Protein AF-A0A5C6U4T1-F1 (afdb_monomer_lite)

pLDDT: mean 92.24, std 7.28, range [54.66, 98.62]

Sequence (313 aa):
MSLTRELEDGEWLLARLHREAPEDGVFGYDASADTPDDPPALDADGQPVAAAVEVRIPSAGLQADDHTLEFSTRVRITMVSSARHALIAIADADEETLATAPLAPGLFEALPLTLSRPIATPGETLYVYLFEDVDENGVLDASIDTLQTDAGGAPLVLNFEVTHADPADPAPAVRFEMASLGTTAYLFESAEPAEFTDAISDVQAWNPTVTLKRGWRYEINNQGINAHPFDLLDLGDTRAGDVVLASQGRNIDPAPEADPQVAWVDEGPIMRFTVAGTLAGEAPGNPNTPTLSGYRCAVTGHAEMRGAFIIED

Foldseek 3Di:
DDDPDDDDAQDKDKDFAWDQPPVPPDDFADPPDPDGGGHADADPVRHTDIDIDTDHQDDFDFAAEADEDLAQFKDWTQKGAHQAWKKKFKAFPVRHTFWIWIDHHGMDGRDMTGGNDGDLDFFTKMKMFIWHPQVNPGDDDPVRIDFGAGPVRHGPMDIYTYGHPDNLQGNFNKEWEWDDDPLAFIAGQAMPVRVLRVQFVDNPDGQTEGEDEAQGKYKYQAPPCVPFKKFFWLDDPFPVGTDTQDTEPDPPCHPNCVDSSQSWDHDPRMIMGHQDDLQCVPDPPDPPRRHGFWMAGPPPVSRNHIHTYHYHD

Structure (mmCIF, N/CA/C/O backbone):
data_AF-A0A5C6U4T1-F1
#
_entry.id   AF-A0A5C6U4T1-F1
#
loop_
_atom_site.group_PDB
_atom_site.id
_atom_site.type_symbol
_atom_site.label_atom_id
_atom_site.label_alt_id
_atom_site.label_comp_id
_atom_site.label_asym_id
_atom_site.label_entity_id
_atom_site.label_seq_id
_atom_site.pdbx_PDB_ins_code
_atom_site.Cartn_x
_atom_site.Cartn_y
_atom_site.Cartn_z
_atom_site.occupancy
_atom_site.B_iso_or_equiv
_atom_site.auth_seq_id
_atom_site.auth_comp_id
_atom_site.auth_asym_id
_atom_site.auth_atom_id
_atom_site.pdbx_PDB_model_num
ATOM 1 N N . MET A 1 1 ? -17.009 24.664 22.282 1.00 54.66 1 MET A N 1
ATOM 2 C CA . MET A 1 1 ? -18.154 24.205 23.096 1.00 54.66 1 MET A CA 1
ATOM 3 C C . MET A 1 1 ? -17.739 22.910 23.761 1.00 54.66 1 MET A C 1
ATOM 5 O O . MET A 1 1 ? -17.166 22.073 23.079 1.00 54.66 1 MET A O 1
ATOM 9 N N . SER A 1 2 ? -17.971 22.772 25.059 1.00 66.56 2 SER A N 1
ATOM 10 C CA . SER A 1 2 ? -17.745 21.541 25.821 1.00 66.56 2 SER A CA 1
ATOM 11 C C . SER A 1 2 ? -19.055 21.159 26.498 1.00 66.56 2 SER A C 1
ATOM 13 O O . SER A 1 2 ? -19.838 22.039 26.858 1.00 66.56 2 SER A O 1
ATOM 15 N N . LEU A 1 3 ? -19.304 19.864 26.656 1.00 78.62 3 LEU A N 1
ATOM 16 C CA . LEU A 1 3 ? -20.461 19.386 27.405 1.00 78.62 3 LEU A CA 1
ATOM 17 C C . LEU A 1 3 ? -20.272 19.697 28.896 1.00 78.62 3 LEU A C 1
ATOM 19 O O . LEU A 1 3 ? -19.148 19.746 29.394 1.00 78.62 3 LEU A O 1
ATOM 23 N N . THR A 1 4 ? -21.370 19.936 29.610 1.00 83.12 4 THR A N 1
ATOM 24 C CA . THR A 1 4 ? -21.357 20.223 31.057 1.00 83.12 4 THR A CA 1
ATOM 25 C C . THR A 1 4 ? -21.307 18.962 31.917 1.00 83.12 4 THR A C 1
ATOM 27 O O . THR A 1 4 ? -21.169 19.057 33.135 1.00 83.12 4 THR A O 1
ATOM 30 N N . ARG A 1 5 ? -21.426 17.790 31.290 1.00 86.25 5 ARG A N 1
ATOM 31 C CA . ARG A 1 5 ? -21.341 16.474 31.918 1.00 86.25 5 ARG A CA 1
ATOM 32 C C . ARG A 1 5 ? -20.828 15.435 30.930 1.00 86.25 5 ARG A C 1
ATOM 34 O O . ARG A 1 5 ? -20.853 15.661 29.719 1.00 86.25 5 ARG A O 1
ATOM 41 N N . GLU A 1 6 ? -20.432 14.294 31.471 1.00 81.06 6 GLU A N 1
ATOM 42 C CA . GLU A 1 6 ? -20.168 13.086 30.696 1.00 81.06 6 GLU A CA 1
ATOM 43 C C . GLU A 1 6 ? -21.473 12.530 30.106 1.00 81.06 6 GLU A C 1
ATOM 45 O O . GLU A 1 6 ? -22.568 12.732 30.652 1.00 81.06 6 GLU A O 1
ATOM 50 N N . LEU A 1 7 ? -21.346 11.884 28.949 1.00 83.75 7 LEU A N 1
ATOM 51 C CA . LEU A 1 7 ? -22.443 11.203 28.272 1.00 83.75 7 LEU A CA 1
ATOM 52 C C . LEU A 1 7 ? -22.400 9.712 28.591 1.00 83.75 7 LEU A C 1
ATOM 54 O O . LEU A 1 7 ? -21.339 9.177 28.909 1.00 83.75 7 LEU A O 1
ATOM 58 N N . GLU A 1 8 ? -23.544 9.051 28.466 1.00 81.81 8 GLU A N 1
ATOM 59 C CA . GLU A 1 8 ? -23.643 7.593 28.556 1.00 81.81 8 GLU A CA 1
ATOM 60 C C . GLU A 1 8 ? -23.819 6.984 27.156 1.00 81.81 8 GLU A C 1
ATOM 62 O O . GLU A 1 8 ? -24.398 7.605 26.259 1.00 81.81 8 GLU A O 1
ATOM 67 N N . ASP A 1 9 ? -23.315 5.765 26.945 1.00 80.50 9 ASP A N 1
ATOM 68 C CA . ASP A 1 9 ? -23.586 5.033 25.703 1.00 80.50 9 ASP A CA 1
ATOM 69 C C . ASP A 1 9 ? -25.089 4.742 25.564 1.00 80.50 9 ASP A C 1
ATOM 71 O O . ASP A 1 9 ? -25.756 4.358 26.527 1.00 80.50 9 ASP A O 1
ATOM 75 N N . GLY A 1 10 ? -25.632 4.940 24.363 1.00 81.88 10 GLY A N 1
ATOM 76 C CA . GLY A 1 10 ? -27.060 4.805 24.072 1.00 81.88 10 GLY A CA 1
ATOM 77 C C . GLY A 1 10 ? -27.924 5.962 24.586 1.00 81.88 10 GLY A C 1
ATOM 78 O O . GLY A 1 10 ? -29.150 5.927 24.442 1.00 81.88 10 GLY A O 1
ATOM 79 N N . GLU A 1 11 ? -27.325 6.997 25.180 1.00 90.44 11 GLU A N 1
ATOM 80 C CA . GLU A 1 11 ? -28.052 8.187 25.606 1.00 90.44 11 GLU A CA 1
ATOM 81 C C . GLU A 1 11 ? -28.597 8.960 24.396 1.00 90.44 11 GLU A C 1
ATOM 83 O O . GLU A 1 11 ? -27.891 9.186 23.419 1.00 90.44 11 GLU A O 1
ATOM 88 N N . TRP A 1 12 ? -29.843 9.430 24.461 1.00 90.88 12 TRP A N 1
ATOM 89 C CA . TRP A 1 12 ? -30.410 10.296 23.426 1.00 90.88 12 TRP A CA 1
ATOM 90 C C . TRP A 1 12 ? -30.292 11.769 23.814 1.00 90.88 12 TRP A C 1
ATOM 92 O O . TRP A 1 12 ? -30.937 12.239 24.753 1.00 90.88 12 TRP A O 1
ATOM 102 N N . LEU A 1 13 ? -29.513 12.514 23.038 1.00 90.25 13 LEU A N 1
ATOM 103 C CA . LEU A 1 13 ? -29.438 13.966 23.089 1.00 90.25 13 LEU A CA 1
ATOM 104 C C . LEU A 1 13 ? -30.427 14.589 22.111 1.00 90.25 13 LEU A C 1
ATOM 106 O O . LEU A 1 13 ? -30.789 14.009 21.088 1.00 90.25 13 LEU A O 1
ATOM 110 N N . LEU A 1 14 ? -30.852 15.811 22.415 1.00 90.38 14 LEU A N 1
ATOM 111 C CA . LEU A 1 14 ? -31.755 16.568 21.564 1.00 90.38 14 LEU A CA 1
ATOM 112 C C . LEU A 1 14 ? -31.111 17.903 21.199 1.00 90.38 14 LEU A C 1
ATOM 114 O O . LEU A 1 14 ? -30.970 18.784 22.046 1.00 90.38 14 LEU A O 1
ATOM 118 N N . ALA A 1 15 ? -30.745 18.060 19.931 1.00 89.88 15 ALA A N 1
ATOM 119 C CA . ALA A 1 15 ? -30.323 19.338 19.380 1.00 89.88 15 ALA A CA 1
ATOM 120 C C . ALA A 1 15 ? -31.573 20.121 18.965 1.00 89.88 15 ALA A C 1
ATOM 122 O O . ALA A 1 15 ? -32.287 19.709 18.051 1.00 89.88 15 ALA A O 1
ATOM 123 N N . ARG A 1 16 ? -31.864 21.230 19.650 1.00 91.88 16 ARG A N 1
ATOM 124 C CA . ARG A 1 16 ? -33.004 22.107 19.346 1.00 91.88 16 ARG A CA 1
ATOM 125 C C . ARG A 1 16 ? -32.533 23.402 18.713 1.00 91.88 16 ARG A C 1
ATOM 127 O O . ARG A 1 16 ? -31.554 23.991 19.163 1.00 91.88 16 ARG A O 1
ATOM 134 N N . LEU A 1 17 ? -33.268 23.867 17.708 1.00 93.81 17 LEU A N 1
ATOM 135 C CA . LEU A 1 17 ? -33.097 25.216 17.184 1.00 93.81 17 LEU A CA 1
ATOM 136 C C . LEU A 1 17 ? -33.895 26.194 18.050 1.00 93.81 17 LEU A C 1
ATOM 138 O O . LEU A 1 17 ? -35.078 25.974 18.308 1.00 93.81 17 LEU A O 1
ATOM 142 N N . HIS A 1 18 ? -33.259 27.283 18.464 1.00 94.31 18 HIS A N 1
ATOM 143 C CA . HIS A 1 18 ? -33.885 28.374 19.205 1.00 94.31 18 HIS A CA 1
ATOM 144 C C . HIS A 1 18 ? -33.893 29.645 18.356 1.00 94.31 18 HIS A C 1
ATOM 146 O O . HIS A 1 18 ? -33.015 29.840 17.513 1.00 94.31 18 HIS A O 1
ATOM 152 N N . ARG A 1 19 ? -34.921 30.478 18.534 1.00 93.75 19 ARG A N 1
ATOM 153 C CA . ARG A 1 19 ? -34.970 31.821 17.942 1.00 93.75 19 ARG A CA 1
ATOM 154 C C . ARG A 1 19 ? -34.349 32.789 18.926 1.00 93.75 19 ARG A C 1
ATOM 156 O O . ARG A 1 19 ? -34.656 32.673 20.098 1.00 93.75 19 ARG A O 1
ATOM 163 N N . GLU A 1 20 ? -33.570 33.740 18.439 1.00 92.88 20 GLU A N 1
AT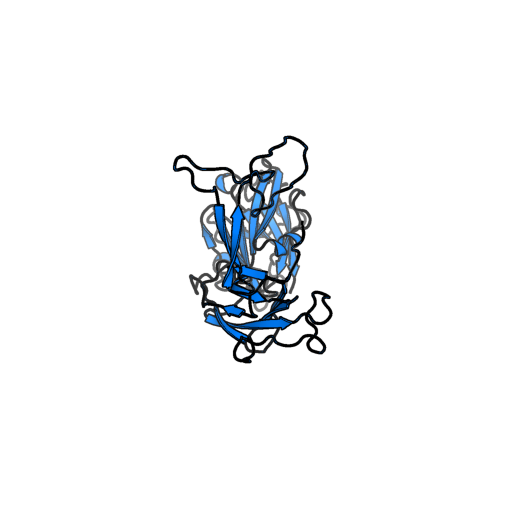OM 164 C CA . GLU A 1 20 ? -33.027 34.808 19.274 1.00 92.88 20 GLU A CA 1
ATOM 165 C C . GLU A 1 20 ? -34.155 35.779 19.662 1.00 92.88 20 GLU A C 1
ATOM 167 O O . GLU A 1 20 ? -34.747 36.427 18.793 1.00 92.88 20 GLU A O 1
ATOM 172 N N . ALA A 1 21 ? -34.543 35.804 20.936 1.00 91.81 21 ALA A N 1
ATOM 173 C CA . ALA A 1 21 ? -35.588 36.689 21.440 1.00 91.81 21 ALA A CA 1
ATOM 174 C C . ALA A 1 21 ? -35.450 36.884 22.961 1.00 91.81 21 ALA A C 1
ATOM 176 O O . ALA A 1 21 ? -35.800 35.967 23.699 1.00 91.81 21 ALA A O 1
ATOM 177 N N . PRO A 1 22 ? -35.063 38.078 23.443 1.00 88.75 22 PRO A N 1
ATOM 178 C CA . PRO A 1 22 ? -34.740 39.278 22.665 1.00 88.75 22 PRO A CA 1
ATOM 179 C C . PRO A 1 22 ? -33.472 39.117 21.806 1.00 88.75 22 PRO A C 1
ATOM 181 O O . PRO A 1 22 ? -32.631 38.278 22.079 1.00 88.75 22 PRO A O 1
ATOM 184 N N . GLU A 1 23 ? -33.336 39.932 20.756 1.00 91.12 23 GLU A N 1
ATOM 185 C CA . GLU A 1 23 ? -32.137 39.975 19.897 1.00 91.12 23 GLU A CA 1
ATOM 186 C C . GLU A 1 23 ? -30.966 40.663 20.625 1.00 91.12 23 GLU A C 1
ATOM 188 O O . GLU A 1 23 ? -30.637 41.821 20.349 1.00 91.12 23 GLU A O 1
ATOM 193 N N . ASP A 1 24 ? -30.387 39.992 21.619 1.00 92.81 24 ASP A N 1
ATOM 194 C CA . ASP A 1 24 ? -29.344 40.544 22.489 1.00 92.81 24 ASP A CA 1
ATOM 195 C C . ASP A 1 24 ? -27.987 39.817 22.404 1.00 92.81 24 ASP A C 1
ATOM 197 O O . ASP A 1 24 ? -27.012 40.254 23.026 1.00 92.81 24 ASP A O 1
ATOM 201 N N . GLY A 1 25 ? -27.888 38.761 21.593 1.00 90.69 25 GLY A N 1
ATOM 202 C CA . GLY A 1 25 ? -26.690 37.950 21.407 1.00 90.69 25 GLY A CA 1
ATOM 203 C C . GLY A 1 25 ? -26.377 36.984 22.553 1.00 90.69 25 GLY A C 1
ATOM 204 O O . GLY A 1 25 ? -25.275 36.424 22.568 1.00 90.69 25 GLY A O 1
ATOM 205 N N . VAL A 1 26 ? -27.283 36.787 23.518 1.00 89.69 26 VAL A N 1
ATOM 206 C CA . VAL A 1 26 ? -27.070 35.949 24.706 1.00 89.69 26 VAL A CA 1
ATOM 207 C C . VAL A 1 26 ? -28.091 34.819 24.753 1.00 89.69 26 VAL A C 1
ATOM 209 O O . VAL A 1 26 ? -29.277 35.058 24.902 1.00 89.69 26 VAL A O 1
ATOM 212 N N . PHE A 1 27 ? -27.615 33.569 24.728 1.00 89.06 27 PHE A N 1
ATOM 213 C CA . PHE A 1 27 ? -28.510 32.420 24.867 1.00 89.06 27 PHE A CA 1
ATOM 214 C C . PHE A 1 27 ? -29.090 32.321 26.291 1.00 89.06 27 PHE A C 1
ATOM 216 O O . PHE A 1 27 ? -28.347 32.036 27.236 1.00 89.06 27 PHE A O 1
ATOM 223 N N . GLY A 1 28 ? -30.402 32.530 26.431 1.00 89.19 28 GLY A N 1
ATOM 224 C CA . GLY A 1 28 ? -31.112 32.695 27.707 1.00 89.19 28 GLY A CA 1
ATOM 225 C C . GLY A 1 28 ? -32.240 31.698 27.995 1.00 89.19 28 GLY A C 1
ATOM 226 O O . GLY A 1 28 ? -33.004 31.911 28.935 1.00 89.19 28 GLY A O 1
ATOM 227 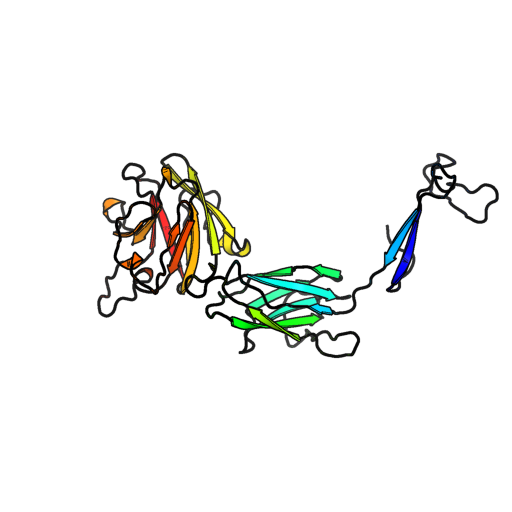N N . TYR A 1 29 ? -32.369 30.613 27.223 1.00 91.25 29 TYR A N 1
ATOM 228 C CA . TYR A 1 29 ? -33.527 29.716 27.324 1.00 91.25 29 TYR A CA 1
ATOM 229 C C . TYR A 1 29 ? -33.752 29.094 28.712 1.00 91.25 29 TYR A C 1
ATOM 231 O O . TYR A 1 29 ? -32.971 28.263 29.180 1.00 91.25 29 TYR A O 1
ATOM 239 N N . ASP A 1 30 ? -34.904 29.415 29.310 1.00 89.38 30 ASP A N 1
ATOM 240 C CA . ASP A 1 30 ? -35.438 28.800 30.528 1.00 89.38 30 ASP A CA 1
ATOM 241 C C . ASP A 1 30 ? -36.825 28.206 30.257 1.00 89.38 30 ASP A C 1
ATOM 243 O O . ASP A 1 30 ? -37.829 28.910 30.183 1.00 89.38 30 ASP A O 1
ATOM 247 N N . ALA A 1 31 ? -36.902 26.878 30.160 1.00 85.94 31 ALA A N 1
ATOM 248 C CA . ALA A 1 31 ? -38.151 26.164 29.895 1.00 85.94 31 ALA A CA 1
ATOM 249 C C . ALA A 1 31 ? -39.248 26.374 30.961 1.00 85.94 31 ALA A C 1
ATOM 251 O O . ALA A 1 31 ? -40.398 26.009 30.715 1.00 85.94 31 ALA A O 1
ATOM 252 N N . SER A 1 32 ? -38.902 26.902 32.139 1.00 89.56 32 SER A N 1
ATOM 253 C CA . SER A 1 32 ? -39.837 27.156 33.238 1.00 89.56 32 SER A CA 1
ATOM 254 C C . SER A 1 32 ? -40.421 28.572 33.250 1.00 89.56 32 SER A C 1
ATOM 256 O O . SER A 1 32 ? -41.362 28.829 34.002 1.00 89.56 32 SER A O 1
ATOM 258 N N . ALA A 1 33 ? -39.902 29.477 32.418 1.00 88.94 33 ALA A N 1
ATOM 259 C CA . ALA A 1 33 ? -40.400 30.840 32.313 1.00 88.94 33 ALA A CA 1
ATOM 260 C C . ALA A 1 33 ? -41.720 30.904 31.521 1.00 88.94 33 ALA A C 1
ATOM 262 O O . ALA A 1 33 ? -41.886 30.233 30.504 1.00 88.94 33 ALA A O 1
ATOM 263 N N . ASP A 1 34 ? -42.646 31.770 31.951 1.00 85.81 34 ASP A N 1
ATOM 264 C CA . ASP A 1 34 ? -43.919 32.010 31.245 1.00 85.81 34 ASP A CA 1
ATOM 265 C C . ASP A 1 34 ? -43.705 32.617 29.845 1.00 85.81 34 ASP A C 1
ATOM 267 O O . ASP A 1 34 ? -44.469 32.370 28.910 1.00 85.81 34 ASP A O 1
ATOM 271 N N . THR A 1 35 ? -42.646 33.414 29.700 1.00 86.19 35 THR A N 1
ATOM 272 C CA . THR A 1 35 ? -42.160 33.973 28.436 1.00 86.19 35 THR A CA 1
ATOM 273 C C . THR A 1 35 ? -40.655 33.733 28.377 1.00 86.19 35 THR A C 1
ATOM 275 O O . THR A 1 35 ? -39.901 34.594 28.831 1.00 86.19 35 THR A O 1
ATOM 278 N N . PRO A 1 36 ? -40.215 32.548 27.927 1.00 87.25 36 PRO A N 1
ATOM 279 C CA . PRO A 1 36 ? -38.801 32.219 27.907 1.00 87.25 36 PRO A CA 1
ATOM 280 C C . PRO A 1 36 ? -38.074 33.111 26.911 1.00 87.25 36 PRO A C 1
ATOM 282 O O . PRO A 1 36 ? -38.542 33.273 25.778 1.00 87.25 36 PRO A O 1
ATOM 285 N N . ASP A 1 37 ? -36.928 33.637 27.334 1.00 93.06 37 ASP A N 1
ATOM 286 C CA . ASP A 1 37 ? -35.948 34.167 26.397 1.00 93.06 37 ASP A CA 1
ATOM 287 C C . ASP A 1 37 ? -35.476 33.013 25.498 1.00 93.06 37 ASP A C 1
ATOM 289 O O . ASP A 1 37 ? -35.483 31.844 25.887 1.00 93.06 37 ASP A O 1
ATOM 293 N N . ASP A 1 38 ? -35.174 33.324 24.249 1.00 94.25 38 ASP A N 1
ATOM 294 C CA . ASP A 1 38 ? -34.843 32.394 23.178 1.00 94.25 38 ASP A CA 1
ATOM 295 C C . ASP A 1 38 ? -35.742 31.150 23.090 1.00 94.25 38 ASP A C 1
ATOM 297 O O . ASP A 1 38 ? -35.279 30.015 23.255 1.00 94.25 38 ASP A O 1
ATOM 301 N N . PRO A 1 39 ? -37.053 31.291 22.828 1.00 93.62 39 PRO A N 1
ATOM 302 C CA . PRO A 1 39 ? -37.936 30.143 22.705 1.00 93.62 39 PRO A CA 1
ATOM 303 C C . PRO A 1 39 ? -37.530 29.263 21.506 1.00 93.62 39 PRO A C 1
ATOM 305 O O . PRO A 1 39 ? -37.003 29.772 20.507 1.00 93.62 39 PRO A O 1
ATOM 308 N N . PRO A 1 40 ? -37.845 27.953 21.531 1.00 94.69 40 PRO A N 1
ATOM 309 C CA . PRO A 1 40 ? -37.594 27.072 20.399 1.00 94.69 40 PRO A CA 1
ATOM 310 C C . PRO A 1 40 ? -38.182 27.624 19.095 1.00 94.69 40 PRO A C 1
ATOM 312 O O . PRO A 1 40 ? -39.285 28.185 19.067 1.00 94.69 40 PRO A O 1
ATOM 315 N N . ALA A 1 41 ? -37.451 27.448 17.999 1.00 95.06 41 ALA A N 1
ATOM 316 C CA . ALA A 1 41 ? -37.996 27.634 16.667 1.00 95.06 41 ALA A CA 1
ATOM 317 C C . ALA A 1 41 ? -39.047 26.554 16.409 1.00 95.06 41 ALA A C 1
ATOM 319 O O . ALA A 1 41 ? -38.835 25.388 16.743 1.00 95.06 41 ALA A O 1
ATOM 320 N N . LEU A 1 42 ? -40.178 26.951 15.830 1.00 95.19 42 LEU A N 1
ATOM 321 C CA . LEU A 1 42 ? -41.278 26.046 15.522 1.00 95.19 42 LEU A CA 1
ATOM 322 C C . LEU A 1 42 ? -41.322 25.760 14.019 1.00 95.19 42 LEU A C 1
ATOM 324 O O . LEU A 1 42 ? -41.031 26.646 13.212 1.00 95.19 42 LEU A O 1
ATOM 328 N N . ASP A 1 43 ? -41.685 24.535 13.656 1.00 94.44 43 ASP A N 1
ATOM 329 C CA . ASP A 1 43 ? -41.981 24.144 12.282 1.00 94.44 43 ASP A CA 1
ATOM 330 C C . ASP A 1 43 ? -43.383 24.614 11.838 1.00 94.44 43 ASP A C 1
ATOM 332 O O . ASP A 1 43 ? -44.083 25.346 12.546 1.00 94.44 43 ASP A O 1
ATOM 336 N N . ALA A 1 44 ? -43.797 24.212 10.631 1.00 95.38 44 ALA A N 1
ATOM 337 C CA . ALA A 1 44 ? -45.092 24.586 10.061 1.00 95.38 44 ALA A CA 1
ATOM 338 C C . ALA A 1 44 ? -46.298 24.038 10.851 1.00 95.38 44 ALA A C 1
ATOM 340 O O . ALA A 1 44 ? -47.382 24.617 10.771 1.00 95.38 44 ALA A O 1
ATOM 341 N N . ASP A 1 45 ? -46.100 22.970 11.626 1.00 95.69 45 ASP A N 1
ATOM 342 C CA . ASP A 1 45 ? -47.118 22.326 12.459 1.00 95.69 45 ASP A CA 1
ATOM 343 C C . ASP A 1 45 ? -47.074 22.827 13.917 1.00 95.69 45 ASP A C 1
ATOM 345 O O . ASP A 1 45 ? -47.833 22.368 14.777 1.00 95.69 45 ASP A O 1
ATOM 349 N N . GLY A 1 46 ? -46.204 23.801 14.207 1.00 93.69 46 GLY A N 1
ATOM 350 C CA . GLY A 1 46 ? -46.045 24.401 15.526 1.00 93.69 46 GLY A CA 1
ATOM 351 C C . GLY A 1 46 ? -45.239 23.549 16.508 1.00 93.69 46 GLY A C 1
ATOM 352 O O . GLY A 1 46 ? -45.307 23.808 17.710 1.00 93.69 46 GLY A O 1
ATOM 353 N N . GLN A 1 47 ? -44.495 22.543 16.039 1.00 94.06 47 GLN A N 1
ATOM 354 C CA . GLN A 1 47 ? -43.620 21.722 16.878 1.00 94.06 47 GLN A CA 1
ATOM 355 C C . GLN A 1 47 ? -42.199 22.294 16.928 1.00 94.06 47 GLN A C 1
ATOM 357 O O . GLN A 1 47 ? -41.738 22.870 15.943 1.00 94.06 47 GLN A O 1
ATOM 362 N N . PRO A 1 48 ? -41.467 22.143 18.048 1.00 93.25 48 PRO A N 1
ATOM 363 C CA . PRO A 1 48 ? -40.067 22.541 18.116 1.00 93.25 48 PRO A CA 1
ATOM 364 C C . PRO A 1 48 ? -39.220 21.831 17.059 1.00 93.25 48 PRO A C 1
ATOM 366 O O . PRO A 1 48 ? -39.199 20.602 16.993 1.00 93.25 48 PRO A O 1
ATOM 369 N N . VAL A 1 49 ? -38.460 22.607 16.290 1.00 94.75 49 VAL A N 1
ATOM 370 C CA . VAL A 1 49 ? -37.469 22.080 15.353 1.00 94.75 49 VAL A CA 1
ATOM 371 C C . VAL A 1 49 ? -36.336 21.456 16.162 1.00 94.75 49 VAL A C 1
ATOM 373 O O . VAL A 1 49 ? -35.550 22.154 16.811 1.00 94.75 49 VAL A O 1
ATOM 376 N N . ALA A 1 50 ? -36.270 20.128 16.143 1.00 93.31 50 ALA A N 1
ATOM 377 C CA . ALA A 1 50 ? -35.307 19.363 16.914 1.00 93.31 50 ALA A CA 1
ATOM 378 C C . ALA A 1 50 ? -34.800 18.144 16.139 1.00 93.31 50 ALA A C 1
ATOM 380 O O . ALA A 1 50 ? -35.546 17.519 15.387 1.00 93.31 50 ALA A O 1
ATOM 381 N N . ALA A 1 51 ? -33.544 17.780 16.378 1.00 93.44 51 ALA A N 1
ATOM 382 C CA . ALA A 1 51 ? -32.952 16.526 15.939 1.00 93.44 51 ALA A CA 1
ATOM 383 C C . ALA A 1 51 ? -32.552 15.701 17.165 1.00 93.44 51 ALA A C 1
ATOM 385 O O . ALA A 1 51 ? -31.934 16.219 18.097 1.00 93.44 51 ALA A O 1
ATOM 386 N N . ALA A 1 52 ? -32.919 14.422 17.162 1.00 92.25 52 ALA A N 1
ATOM 387 C CA . ALA A 1 52 ? -32.478 13.470 18.169 1.00 92.25 52 ALA A CA 1
ATOM 388 C C . ALA A 1 52 ? -31.147 12.850 17.724 1.00 92.25 52 ALA A C 1
ATOM 390 O O . ALA A 1 52 ? -31.007 12.448 16.569 1.00 92.25 52 ALA A O 1
ATOM 391 N N . VAL A 1 53 ? -30.183 12.791 18.635 1.00 89.69 53 VAL A N 1
ATOM 392 C CA . VAL A 1 53 ? -28.850 12.229 18.415 1.00 89.69 53 VAL A CA 1
ATOM 393 C C . VAL A 1 53 ? -28.641 11.139 19.450 1.00 89.69 53 VAL A C 1
ATOM 395 O O . VAL A 1 53 ? -28.659 11.420 20.643 1.00 89.69 53 VAL A O 1
ATOM 398 N N . GLU A 1 54 ? -28.453 9.903 19.005 1.00 88.81 54 GLU A N 1
ATOM 399 C CA . GLU A 1 54 ? -28.018 8.829 19.892 1.00 88.81 54 GLU A CA 1
ATOM 400 C C . GLU A 1 54 ? -26.506 8.936 20.100 1.00 88.81 54 GLU A C 1
ATOM 402 O O . GLU A 1 54 ? -25.733 9.002 19.142 1.00 88.81 54 GLU A O 1
ATOM 407 N N . VAL A 1 55 ? -26.086 8.973 21.356 1.00 85.50 55 VAL A N 1
ATOM 408 C CA . VAL A 1 55 ? -24.685 8.936 21.748 1.00 85.50 55 VAL A CA 1
ATOM 409 C C . VAL A 1 55 ? -24.215 7.497 21.662 1.00 85.50 55 VAL A C 1
ATOM 411 O O . VAL A 1 55 ? -24.817 6.600 22.249 1.00 85.50 55 VAL A O 1
ATOM 414 N N . ARG A 1 56 ? -23.109 7.286 20.952 1.00 78.00 56 ARG A N 1
ATOM 415 C CA . ARG A 1 56 ? -22.388 6.018 20.948 1.00 78.00 56 ARG A CA 1
ATOM 416 C C . ARG A 1 56 ? -20.999 6.242 21.514 1.00 78.00 56 ARG A C 1
ATOM 418 O O . ARG A 1 56 ? -20.218 6.989 20.929 1.00 78.00 56 ARG A O 1
ATOM 425 N N . ILE A 1 57 ? -20.713 5.628 22.657 1.00 74.94 57 ILE A N 1
ATOM 426 C CA . ILE A 1 57 ? -19.371 5.606 23.238 1.00 74.94 57 ILE A CA 1
ATOM 427 C C . ILE A 1 57 ? -18.774 4.254 22.867 1.00 74.94 57 ILE A C 1
ATOM 429 O O . ILE A 1 57 ? -19.198 3.237 23.417 1.00 74.94 57 ILE A O 1
ATOM 433 N N . PRO A 1 58 ? -17.833 4.211 21.913 1.00 71.62 58 PRO A N 1
ATOM 434 C CA . PRO A 1 58 ? -17.291 2.946 21.462 1.00 71.62 58 PRO A CA 1
ATOM 435 C C . PRO A 1 58 ? -16.585 2.234 22.615 1.00 71.62 58 PRO A C 1
ATOM 437 O O . PRO A 1 58 ? -15.595 2.731 23.152 1.00 71.62 58 PRO A O 1
ATOM 440 N N . SER A 1 59 ? -17.065 1.044 22.977 1.00 83.31 59 SER A N 1
ATOM 441 C CA . SER A 1 59 ? -16.217 0.082 23.672 1.00 83.31 59 SER A CA 1
ATOM 442 C C . SER A 1 59 ? -15.081 -0.345 22.744 1.00 83.31 59 SER A C 1
ATOM 444 O O . SER A 1 59 ? -15.174 -0.204 21.519 1.00 83.31 59 SER A O 1
ATOM 446 N N . ALA A 1 60 ? -14.020 -0.900 23.322 1.00 91.56 60 ALA A N 1
ATOM 447 C CA . ALA A 1 60 ? -12.993 -1.561 22.538 1.00 91.56 60 ALA A CA 1
ATOM 448 C C . ALA A 1 60 ? -13.641 -2.643 21.657 1.00 91.56 60 ALA A C 1
ATOM 450 O O . ALA A 1 60 ? -14.418 -3.472 22.143 1.00 91.56 60 ALA A O 1
ATOM 451 N N . GLY A 1 61 ? -13.377 -2.586 20.359 1.00 93.94 61 GLY A N 1
ATOM 452 C CA . GLY A 1 61 ? -14.006 -3.444 19.370 1.00 93.94 61 GLY A CA 1
ATOM 453 C C . GLY A 1 61 ? -13.126 -3.578 18.141 1.00 93.94 61 GLY A C 1
ATOM 454 O O . GLY A 1 61 ? -12.436 -2.641 17.743 1.00 93.94 61 GLY A O 1
ATOM 455 N N . LEU A 1 62 ? -13.142 -4.766 17.552 1.00 96.25 62 LEU A N 1
ATOM 456 C CA . LEU A 1 62 ? -12.344 -5.098 16.384 1.00 96.25 62 LEU A CA 1
ATOM 457 C C . LEU A 1 62 ? -13.166 -6.016 15.486 1.00 96.25 62 LEU A C 1
ATOM 459 O O . LEU A 1 62 ? -13.774 -6.971 15.965 1.00 96.25 62 LEU A O 1
ATOM 463 N N . GLN A 1 63 ? -13.193 -5.713 14.195 1.00 96.75 63 GLN A N 1
ATOM 464 C CA . GLN A 1 63 ? -13.771 -6.555 13.161 1.00 96.75 63 GLN A CA 1
ATOM 465 C C . GLN A 1 63 ? -12.840 -6.545 11.955 1.00 96.75 63 GLN A C 1
ATOM 467 O O . GLN A 1 63 ? -12.496 -5.486 11.423 1.00 96.75 63 GLN A O 1
ATOM 472 N N . ALA A 1 64 ? -12.472 -7.738 11.512 1.00 97.25 64 ALA A N 1
ATOM 473 C CA . ALA A 1 64 ? -11.757 -7.971 10.273 1.00 97.25 64 ALA A CA 1
ATOM 474 C C . ALA A 1 64 ? -12.474 -9.089 9.524 1.00 97.25 64 ALA A C 1
ATOM 476 O O . ALA A 1 64 ? -12.887 -10.074 10.134 1.00 97.25 64 ALA A O 1
ATOM 477 N N . ASP A 1 65 ? -12.633 -8.900 8.222 1.00 97.25 65 ASP A N 1
ATOM 478 C CA . ASP A 1 65 ? -13.210 -9.888 7.325 1.00 97.25 65 ASP A CA 1
ATOM 479 C C . ASP A 1 65 ? -12.153 -10.285 6.294 1.00 97.25 65 ASP A C 1
ATOM 481 O O . ASP A 1 65 ? -11.316 -9.463 5.893 1.00 97.25 65 ASP A O 1
ATOM 485 N N . ASP A 1 66 ? -12.229 -11.534 5.842 1.00 96.75 66 ASP A N 1
ATOM 486 C CA . ASP A 1 66 ? -11.428 -12.012 4.721 1.00 96.75 66 ASP A CA 1
ATOM 487 C C . ASP A 1 66 ? -11.662 -11.113 3.504 1.00 96.75 66 ASP A C 1
ATOM 489 O O . ASP A 1 66 ? -12.801 -10.735 3.196 1.00 96.75 66 ASP A O 1
ATOM 493 N N . HIS A 1 67 ? -10.596 -10.772 2.784 1.00 93.62 67 HIS A N 1
ATOM 494 C CA . HIS A 1 67 ? -10.742 -9.943 1.595 1.00 93.62 67 HIS A CA 1
ATOM 495 C C . HIS A 1 67 ? -9.731 -10.236 0.499 1.00 93.62 67 HIS A C 1
ATOM 497 O O . HIS A 1 67 ? -8.629 -10.748 0.698 1.00 93.62 67 HIS A O 1
ATOM 503 N N . THR A 1 68 ? -10.147 -9.868 -0.706 1.00 94.94 68 THR A N 1
ATOM 504 C CA . THR A 1 68 ? -9.304 -9.898 -1.889 1.00 94.94 68 THR A CA 1
ATOM 505 C C . THR A 1 68 ? -8.512 -8.598 -1.991 1.00 94.94 68 THR A C 1
ATOM 507 O O . THR A 1 68 ? -9.073 -7.507 -1.893 1.00 94.94 68 THR A O 1
ATOM 510 N N . LEU A 1 69 ? -7.204 -8.729 -2.178 1.00 95.31 69 LEU A N 1
ATOM 511 C CA . LEU A 1 69 ? -6.238 -7.642 -2.229 1.00 95.31 69 LEU A CA 1
ATOM 512 C C . LEU A 1 69 ? -6.316 -6.900 -3.567 1.00 95.31 69 LEU A C 1
ATOM 514 O O . LEU A 1 69 ? -6.256 -7.515 -4.632 1.00 95.31 69 LEU A O 1
ATOM 518 N N . GLU A 1 70 ? -6.377 -5.572 -3.492 1.00 94.50 70 GLU A N 1
ATOM 519 C CA . GLU A 1 70 ? -6.079 -4.681 -4.623 1.00 94.50 70 GLU A CA 1
ATOM 520 C C . GLU A 1 70 ? -4.571 -4.424 -4.726 1.00 94.50 70 GLU A C 1
ATOM 522 O O . GLU A 1 70 ? -4.016 -4.425 -5.822 1.00 94.50 70 GLU A O 1
ATOM 527 N N . PHE A 1 71 ? -3.908 -4.285 -3.573 1.00 97.12 71 PHE A N 1
ATOM 528 C CA . PHE A 1 71 ? -2.458 -4.189 -3.451 1.00 97.12 71 PHE A CA 1
ATOM 529 C C . PHE A 1 71 ? -1.948 -5.240 -2.476 1.00 97.12 71 PHE A C 1
ATOM 531 O O . PHE A 1 71 ? -2.519 -5.412 -1.400 1.00 97.12 71 PHE A O 1
ATOM 538 N N . SER A 1 72 ? -0.851 -5.919 -2.806 1.00 97.12 72 SER A N 1
ATOM 539 C CA . SER A 1 72 ? -0.291 -6.949 -1.925 1.00 97.12 72 SER A CA 1
ATOM 540 C C . SER A 1 72 ? 0.340 -6.385 -0.650 1.00 97.12 72 SER A C 1
ATOM 542 O O . SER A 1 72 ? 0.632 -7.136 0.267 1.00 97.12 72 SER A O 1
ATOM 544 N N . THR A 1 73 ? 0.513 -5.070 -0.556 1.00 97.62 73 THR A N 1
ATOM 545 C CA . THR A 1 73 ? 1.037 -4.354 0.616 1.00 97.62 73 THR A CA 1
ATOM 546 C C . THR A 1 73 ? -0.048 -3.597 1.375 1.00 97.62 73 THR A C 1
ATOM 548 O O . THR A 1 73 ? 0.280 -2.812 2.255 1.00 97.62 73 THR A O 1
ATOM 551 N N . ARG A 1 74 ? -1.338 -3.768 1.057 1.00 97.25 74 ARG A N 1
ATOM 552 C CA . ARG A 1 74 ? -2.410 -3.011 1.715 1.00 97.25 74 ARG A CA 1
ATOM 553 C C . ARG A 1 74 ? -3.557 -3.912 2.119 1.00 97.25 74 ARG A C 1
ATOM 555 O O . ARG A 1 74 ? -4.167 -4.568 1.282 1.00 97.25 74 ARG A O 1
ATOM 562 N N . VAL A 1 75 ? -3.896 -3.859 3.399 1.00 97.00 75 VAL A N 1
ATOM 563 C CA . VAL A 1 75 ? -5.064 -4.538 3.963 1.00 97.00 75 VAL A CA 1
ATOM 564 C C . VAL A 1 75 ? -6.054 -3.520 4.497 1.00 97.00 75 VAL A C 1
ATOM 566 O O . VAL A 1 75 ? -5.729 -2.346 4.702 1.00 97.00 75 VAL A O 1
ATOM 569 N N . ARG A 1 76 ? -7.287 -3.966 4.719 1.00 96.69 76 ARG A N 1
ATOM 570 C CA . ARG A 1 76 ? -8.346 -3.148 5.300 1.00 96.69 76 ARG A CA 1
ATOM 571 C C . ARG A 1 76 ? -8.954 -3.844 6.505 1.00 96.69 76 ARG A C 1
ATOM 573 O O . ARG A 1 76 ? -9.407 -4.977 6.401 1.00 96.69 76 ARG A O 1
ATOM 580 N N . ILE A 1 77 ? -9.018 -3.129 7.619 1.00 97.88 77 ILE A N 1
ATOM 581 C CA . ILE A 1 77 ? -9.747 -3.558 8.808 1.00 97.88 77 ILE A CA 1
ATOM 582 C C . ILE A 1 77 ? -11.162 -3.003 8.721 1.00 97.88 77 ILE A C 1
ATOM 584 O O . ILE A 1 77 ? -11.354 -1.796 8.555 1.00 97.88 77 ILE A O 1
ATOM 588 N N . THR A 1 78 ? -12.154 -3.893 8.781 1.00 97.44 78 THR A N 1
ATOM 589 C CA . THR A 1 78 ? -13.568 -3.548 8.591 1.00 97.44 78 THR A CA 1
ATOM 590 C C . THR A 1 78 ? -14.000 -2.488 9.588 1.00 97.44 78 THR A C 1
ATOM 592 O O . THR A 1 78 ? -14.588 -1.477 9.202 1.00 97.44 78 THR A O 1
ATOM 595 N N . MET A 1 79 ? -13.668 -2.694 10.860 1.00 96.12 79 MET A N 1
ATOM 596 C CA . MET A 1 79 ? -13.999 -1.760 11.920 1.00 96.12 79 MET A CA 1
ATOM 597 C C . MET A 1 79 ? -13.026 -1.911 13.085 1.00 96.12 79 MET A C 1
ATOM 599 O O . MET A 1 79 ? -12.693 -3.022 13.496 1.00 96.12 79 MET A O 1
ATOM 603 N N . VAL A 1 80 ? -12.620 -0.788 13.660 1.00 96.81 80 VAL A N 1
ATOM 604 C CA . VAL A 1 80 ? -11.926 -0.742 14.944 1.00 96.81 80 VAL A CA 1
ATOM 605 C C . VAL A 1 80 ? -12.504 0.387 15.779 1.00 96.81 80 VAL A C 1
ATOM 607 O O . VAL A 1 80 ? -12.798 1.470 15.275 1.00 96.81 80 VAL A O 1
ATOM 610 N N . SER A 1 81 ? -12.701 0.131 17.063 1.00 95.00 81 SER A N 1
ATOM 611 C CA . SER A 1 81 ? -13.245 1.106 17.989 1.00 95.00 81 SER A CA 1
ATOM 612 C C . SER A 1 81 ? -12.512 1.045 19.319 1.00 95.00 81 SER A C 1
ATOM 614 O O . SER A 1 81 ? -12.139 -0.031 19.777 1.00 95.00 81 SER A O 1
ATOM 616 N N . SER A 1 82 ? -12.283 2.201 19.934 1.00 93.94 82 SER A N 1
ATOM 617 C CA . SER A 1 82 ? -11.609 2.309 21.228 1.00 93.94 82 SER A CA 1
ATOM 618 C C . SER A 1 82 ? -12.043 3.585 21.941 1.00 93.94 82 SER A C 1
ATOM 620 O O . SER A 1 82 ? -12.112 4.651 21.334 1.00 93.94 82 SER A O 1
ATOM 622 N N . ALA A 1 83 ? -12.288 3.501 23.249 1.00 90.19 83 ALA A N 1
ATOM 623 C CA . ALA A 1 83 ? -12.525 4.674 24.095 1.00 90.19 83 ALA A CA 1
ATOM 624 C C . ALA A 1 83 ? -11.223 5.380 24.526 1.00 90.19 83 ALA A C 1
ATOM 626 O O . ALA A 1 83 ? -11.275 6.439 25.150 1.00 90.19 83 ALA A O 1
ATOM 627 N N . ARG A 1 84 ? -10.062 4.781 24.236 1.00 91.25 84 ARG A N 1
ATOM 628 C CA . ARG A 1 84 ? -8.721 5.253 24.617 1.00 91.25 84 ARG A CA 1
ATOM 629 C C . ARG A 1 84 ? -7.813 5.368 23.398 1.00 91.25 84 ARG A C 1
ATOM 631 O O . ARG A 1 84 ? -8.147 4.841 22.334 1.00 91.25 84 ARG A O 1
ATOM 638 N N . HIS A 1 85 ? -6.674 6.031 23.568 1.00 95.00 85 HIS A N 1
ATOM 639 C CA . HIS A 1 85 ? -5.582 5.933 22.607 1.00 95.00 85 HIS A CA 1
ATOM 640 C C . HIS A 1 85 ? -5.186 4.463 22.443 1.00 95.00 85 HIS A C 1
ATOM 642 O O . HIS A 1 85 ? -5.139 3.698 23.410 1.00 95.00 85 HIS A O 1
ATOM 648 N N . ALA A 1 86 ? -5.022 4.047 21.196 1.00 96.94 86 ALA A N 1
ATOM 649 C CA . ALA A 1 86 ? -4.842 2.652 20.853 1.00 96.94 86 ALA A CA 1
ATOM 650 C C . ALA A 1 86 ? -3.814 2.489 19.742 1.00 96.94 86 ALA A C 1
ATOM 652 O O . ALA A 1 86 ? -3.576 3.405 18.959 1.00 96.94 86 ALA A O 1
ATOM 653 N N . LEU A 1 87 ? -3.259 1.289 19.645 1.00 98.00 87 LEU A N 1
ATOM 654 C CA . LEU A 1 87 ? -2.396 0.872 18.552 1.00 98.00 87 LEU A CA 1
ATOM 655 C C . LEU A 1 87 ? -3.016 -0.350 17.896 1.00 98.00 87 LEU A C 1
ATOM 657 O O . LEU A 1 87 ? -3.318 -1.339 18.564 1.00 98.00 87 LEU A O 1
ATOM 661 N N . ILE A 1 88 ? -3.213 -0.284 16.584 1.00 98.19 88 ILE A N 1
ATOM 662 C CA . ILE A 1 88 ? -3.568 -1.458 15.793 1.00 98.19 88 ILE A CA 1
ATOM 663 C C . ILE A 1 88 ? -2.303 -2.023 15.161 1.00 98.19 88 ILE A C 1
ATOM 665 O O . ILE A 1 88 ? -1.485 -1.265 14.639 1.00 98.19 88 ILE A O 1
ATOM 669 N N . ALA A 1 89 ? -2.139 -3.340 15.213 1.00 98.25 89 ALA A N 1
ATOM 670 C CA . ALA A 1 89 ? -1.017 -4.030 14.593 1.00 98.25 89 ALA A CA 1
ATOM 671 C C . ALA A 1 89 ? -1.509 -5.173 13.708 1.00 98.25 89 ALA A C 1
ATOM 673 O O . ALA A 1 89 ? -2.464 -5.863 14.064 1.00 98.25 89 ALA A O 1
ATOM 674 N N . ILE A 1 90 ? -0.837 -5.370 12.576 1.00 98.31 90 ILE A N 1
ATOM 675 C CA . ILE A 1 90 ? -0.994 -6.537 11.708 1.00 98.31 90 ILE A CA 1
ATOM 676 C C . ILE A 1 90 ? 0.264 -7.375 11.827 1.00 98.31 90 ILE A C 1
ATOM 678 O O . ILE A 1 90 ? 1.357 -6.833 11.673 1.00 98.31 90 ILE A O 1
ATOM 682 N N . ALA A 1 91 ? 0.107 -8.671 12.063 1.00 97.75 91 ALA A N 1
ATOM 683 C CA . ALA A 1 91 ? 1.199 -9.630 12.041 1.00 97.75 91 ALA A CA 1
ATOM 684 C C . ALA A 1 91 ? 0.864 -10.832 11.158 1.00 97.75 91 ALA A C 1
ATOM 686 O O . ALA A 1 91 ? -0.303 -11.084 10.846 1.00 97.75 91 ALA A O 1
ATOM 687 N N . ASP A 1 92 ? 1.888 -11.573 10.758 1.00 96.31 92 ASP A N 1
ATOM 688 C CA . ASP A 1 92 ? 1.719 -12.856 10.084 1.00 96.31 92 ASP A CA 1
ATOM 689 C C . ASP A 1 92 ? 1.633 -14.035 11.067 1.00 96.31 92 ASP A C 1
ATOM 691 O O . ASP A 1 92 ? 1.539 -13.868 12.285 1.00 96.31 92 ASP A O 1
ATOM 695 N N . ALA A 1 93 ? 1.618 -15.252 10.523 1.00 94.12 93 ALA A N 1
ATOM 696 C CA . ALA A 1 93 ? 1.534 -16.483 11.302 1.00 94.12 93 ALA A CA 1
ATOM 697 C C . ALA A 1 93 ? 2.772 -16.780 12.163 1.00 94.12 93 ALA A C 1
ATOM 699 O O . ALA A 1 93 ? 2.666 -17.595 13.081 1.00 94.12 93 ALA A O 1
ATOM 700 N N . ASP A 1 94 ? 3.905 -16.130 11.888 1.00 94.25 94 ASP A N 1
ATOM 701 C CA . ASP A 1 94 ? 5.128 -16.218 12.687 1.00 94.25 94 ASP A CA 1
ATOM 702 C C . ASP A 1 94 ? 5.203 -15.093 13.743 1.00 94.25 94 ASP A C 1
ATOM 704 O O . ASP A 1 94 ? 6.220 -14.942 14.421 1.00 94.25 94 ASP A O 1
ATOM 708 N N . GLU A 1 95 ? 4.109 -14.338 13.917 1.00 93.44 95 GLU A N 1
ATOM 709 C CA . GLU A 1 95 ? 3.988 -13.169 14.797 1.00 93.44 95 GLU A CA 1
ATOM 710 C C . GLU A 1 95 ? 4.934 -12.013 14.412 1.00 93.44 95 GLU A C 1
ATOM 712 O O . GLU A 1 95 ? 5.237 -11.146 15.237 1.00 93.44 95 GLU A O 1
ATOM 717 N N . GLU A 1 96 ? 5.387 -11.951 13.153 1.00 95.56 96 GLU A N 1
ATOM 718 C 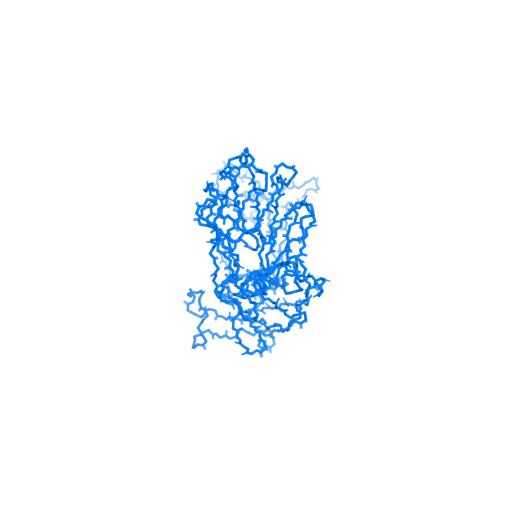CA . GLU A 1 96 ? 6.143 -10.804 12.653 1.00 95.56 96 GLU A CA 1
ATOM 719 C C . GLU A 1 96 ? 5.195 -9.635 12.371 1.00 95.56 96 GLU A C 1
ATOM 721 O O . GLU A 1 96 ? 4.289 -9.731 11.542 1.00 95.56 96 GLU A O 1
ATOM 726 N N . THR A 1 97 ? 5.411 -8.501 13.042 1.00 97.06 97 THR A N 1
ATOM 727 C CA . THR A 1 97 ? 4.623 -7.284 12.822 1.00 97.06 97 THR A CA 1
ATOM 728 C C . THR A 1 97 ? 4.903 -6.687 11.444 1.00 97.06 97 THR A C 1
ATOM 730 O O . THR A 1 97 ? 5.996 -6.196 11.165 1.00 97.06 97 THR A O 1
ATOM 733 N N . LEU A 1 98 ? 3.873 -6.654 10.603 1.00 97.44 98 LEU A N 1
ATOM 734 C CA . LEU A 1 98 ? 3.917 -6.129 9.242 1.00 97.44 98 LEU A CA 1
ATOM 735 C C . LEU A 1 98 ? 3.438 -4.681 9.147 1.00 97.44 98 LEU A C 1
ATOM 737 O O . LEU A 1 98 ? 3.887 -3.944 8.276 1.00 97.44 98 LEU A O 1
ATOM 741 N N . ALA A 1 99 ? 2.518 -4.264 10.014 1.00 97.69 99 ALA A N 1
ATOM 742 C CA . ALA 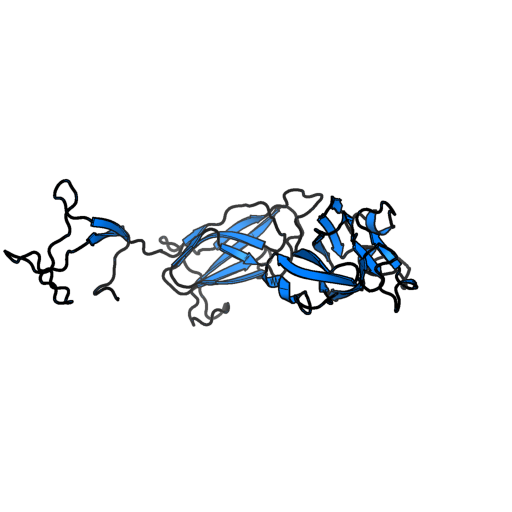A 1 99 ? 2.023 -2.892 10.054 1.00 97.69 99 ALA A CA 1
ATOM 743 C C . ALA A 1 99 ? 1.634 -2.501 11.474 1.00 97.69 99 ALA A C 1
ATOM 745 O O . ALA A 1 99 ? 1.138 -3.331 12.234 1.00 97.69 99 ALA A O 1
ATOM 746 N N . THR A 1 100 ? 1.797 -1.223 11.800 1.00 97.50 100 THR A N 1
ATOM 747 C CA . THR A 1 100 ? 1.253 -0.612 13.013 1.00 97.50 100 THR A CA 1
ATOM 748 C C . THR A 1 100 ? 0.663 0.752 12.685 1.00 97.50 100 THR A C 1
ATOM 750 O O . THR A 1 100 ? 1.148 1.448 11.791 1.00 97.50 100 THR A O 1
ATOM 753 N N . ALA A 1 101 ? -0.390 1.145 13.397 1.00 97.25 101 ALA A N 1
ATOM 754 C CA . ALA A 1 101 ? -0.919 2.499 13.312 1.00 97.25 101 ALA A CA 1
ATOM 755 C C . ALA A 1 101 ? -1.494 2.962 14.658 1.00 97.25 101 ALA A C 1
ATOM 757 O O . ALA A 1 101 ? -2.224 2.199 15.303 1.00 97.25 101 ALA A O 1
ATOM 758 N N . PRO A 1 102 ? -1.215 4.209 15.077 1.00 97.50 102 PRO A N 1
ATOM 759 C CA . PRO A 1 102 ? -1.876 4.806 16.224 1.00 97.50 102 PRO A CA 1
ATOM 760 C C . PRO A 1 102 ? -3.314 5.196 15.874 1.00 97.50 102 PRO A C 1
ATOM 762 O O . PRO A 1 102 ? -3.611 5.669 14.775 1.00 97.50 102 PRO A O 1
ATOM 765 N N . LEU A 1 103 ? -4.204 5.042 16.845 1.00 96.62 103 LEU A N 1
ATOM 766 C CA . LEU A 1 103 ? -5.616 5.379 16.766 1.00 96.62 103 LEU A CA 1
ATOM 767 C C . LEU A 1 103 ? -5.970 6.313 17.922 1.00 96.62 103 LEU A C 1
ATOM 769 O O . LEU A 1 103 ? -5.749 6.006 19.095 1.00 96.62 103 LEU A O 1
ATOM 773 N N . ALA A 1 104 ? -6.558 7.458 17.587 1.00 94.31 104 ALA A N 1
ATOM 774 C CA . ALA A 1 104 ? -7.224 8.291 18.581 1.00 94.31 104 ALA A CA 1
ATOM 775 C C . ALA A 1 104 ? -8.480 7.572 19.120 1.00 94.31 104 ALA A C 1
ATOM 777 O O . ALA A 1 104 ? -9.032 6.718 18.424 1.00 94.31 104 ALA A O 1
ATOM 778 N N . PRO A 1 105 ? -8.988 7.933 20.311 1.00 92.19 105 PRO A N 1
ATOM 779 C CA . PRO A 1 105 ? -10.284 7.446 20.775 1.00 92.19 105 PRO A CA 1
ATOM 780 C C . PRO A 1 105 ? -11.387 7.693 19.733 1.00 92.19 105 PRO A C 1
ATOM 782 O O . PRO A 1 105 ? -11.555 8.818 19.256 1.00 92.19 105 PRO A O 1
ATOM 785 N N . GLY A 1 106 ? -12.155 6.662 19.387 1.00 91.94 106 GLY A N 1
ATOM 786 C CA . GLY A 1 106 ? -13.218 6.762 18.393 1.00 91.94 106 GLY A CA 1
ATOM 787 C C . GLY A 1 106 ? -13.596 5.439 17.735 1.00 91.94 106 GLY A C 1
ATOM 788 O O . GLY A 1 106 ? -13.237 4.358 18.199 1.00 91.94 106 GLY A O 1
ATOM 789 N N . LEU A 1 107 ? -14.360 5.560 16.649 1.00 92.94 107 LEU A N 1
ATOM 790 C CA . LEU A 1 107 ? -14.752 4.485 15.741 1.00 92.94 107 LEU A CA 1
ATOM 791 C C . LEU A 1 107 ? -14.132 4.769 14.371 1.00 92.94 107 LEU A C 1
ATOM 793 O O . LEU A 1 107 ? -14.310 5.859 13.826 1.00 92.94 107 LEU A O 1
ATOM 797 N N . PHE A 1 108 ? -13.448 3.778 13.814 1.00 95.00 108 PHE A N 1
ATOM 798 C CA . PHE A 1 108 ? -12.848 3.826 12.490 1.00 95.00 108 PHE A CA 1
ATOM 799 C C . PHE A 1 108 ? -13.410 2.678 11.668 1.00 95.00 108 PHE A C 1
ATOM 801 O O . PHE A 1 108 ? -13.317 1.513 12.056 1.00 95.00 108 PHE A O 1
ATOM 808 N N . GLU A 1 109 ? -13.986 3.012 10.525 1.00 95.44 109 GLU A N 1
ATOM 809 C CA . GLU A 1 109 ? -14.508 2.042 9.572 1.00 95.44 109 GLU A CA 1
ATOM 810 C C . GLU A 1 109 ? -13.569 1.952 8.378 1.00 95.44 109 GLU A C 1
ATOM 812 O O . GLU A 1 109 ? -12.994 2.955 7.944 1.00 95.44 109 GLU A O 1
ATOM 817 N N . ALA A 1 110 ? -13.453 0.750 7.818 1.00 95.81 110 ALA A N 1
ATOM 818 C CA . ALA A 1 110 ? -12.728 0.505 6.584 1.00 95.81 110 ALA A CA 1
ATOM 819 C C . ALA A 1 110 ? -11.268 1.010 6.633 1.00 95.81 110 ALA A C 1
ATOM 821 O O . ALA A 1 110 ? -10.765 1.501 5.616 1.00 95.81 110 ALA A O 1
ATOM 822 N N . LEU A 1 111 ? -10.615 0.894 7.797 1.00 97.06 111 LEU A N 1
ATOM 823 C CA . LEU A 1 111 ? -9.287 1.432 8.089 1.00 97.06 111 LEU A CA 1
ATOM 824 C C . LEU A 1 111 ? -8.227 0.732 7.226 1.00 97.06 111 LEU A C 1
ATOM 826 O O . LEU A 1 111 ? -8.003 -0.469 7.399 1.00 97.06 111 LEU A O 1
ATOM 830 N N . PRO A 1 112 ? -7.565 1.443 6.301 1.00 96.94 112 PRO A N 1
ATOM 831 C CA . PRO A 1 112 ? -6.478 0.862 5.536 1.00 96.94 112 PRO A CA 1
ATOM 832 C C . PRO A 1 112 ? -5.182 0.826 6.349 1.00 96.94 112 PRO A C 1
ATOM 834 O O . PRO A 1 112 ? -4.864 1.787 7.045 1.00 96.94 112 PRO A O 1
ATOM 837 N N . LEU A 1 113 ? -4.410 -0.245 6.188 1.00 97.50 113 LEU A N 1
ATOM 838 C CA . LEU A 1 113 ? -3.072 -0.383 6.755 1.00 97.50 113 LEU A CA 1
ATOM 839 C C . LEU A 1 113 ? -2.103 -0.856 5.676 1.00 97.50 113 LEU A C 1
ATOM 841 O O . LEU A 1 113 ? -2.397 -1.802 4.940 1.00 97.50 113 LEU A O 1
ATOM 845 N N . THR A 1 114 ? -0.956 -0.188 5.604 1.00 97.62 114 THR A N 1
ATOM 846 C CA . THR A 1 114 ? 0.116 -0.503 4.661 1.00 97.62 114 THR A CA 1
ATOM 847 C C . THR A 1 114 ? 1.146 -1.400 5.342 1.00 97.62 114 THR A C 1
ATOM 849 O O . THR A 1 114 ? 1.662 -1.073 6.408 1.00 97.62 114 THR A O 1
ATOM 852 N N . LEU A 1 115 ? 1.408 -2.551 4.733 1.00 97.56 115 LEU A N 1
ATOM 853 C CA . LEU A 1 115 ? 2.314 -3.588 5.202 1.00 97.56 115 LEU A CA 1
ATOM 854 C C . LEU A 1 115 ? 3.761 -3.284 4.788 1.00 97.56 115 LEU A C 1
ATOM 856 O O . LEU A 1 115 ? 4.026 -2.759 3.706 1.00 97.56 115 LEU A O 1
ATOM 860 N N . SER A 1 116 ? 4.710 -3.696 5.624 1.00 95.75 116 SER A N 1
ATOM 861 C CA . SER A 1 116 ? 6.154 -3.577 5.393 1.00 95.75 116 SER A CA 1
ATOM 862 C C . SER A 1 116 ? 6.668 -4.468 4.254 1.00 95.75 116 SER A C 1
ATOM 864 O O . SER A 1 116 ? 7.712 -4.173 3.662 1.00 95.75 116 SER A O 1
ATOM 866 N N . ARG A 1 117 ? 5.925 -5.532 3.921 1.00 95.44 117 ARG A N 1
ATOM 867 C CA . ARG A 1 117 ? 6.192 -6.460 2.816 1.00 95.44 117 ARG A CA 1
ATOM 868 C C . ARG A 1 117 ? 4.915 -6.811 2.048 1.00 95.44 117 ARG A C 1
ATOM 870 O O . ARG A 1 117 ? 3.826 -6.756 2.620 1.00 95.44 117 ARG A O 1
ATOM 877 N N . PRO A 1 118 ? 5.034 -7.220 0.775 1.00 96.31 118 PRO A N 1
ATOM 878 C CA . PRO A 1 118 ? 3.922 -7.783 0.036 1.00 96.31 118 PRO A CA 1
ATOM 879 C C . PRO A 1 118 ? 3.512 -9.143 0.608 1.00 96.31 118 PRO A C 1
ATOM 881 O O . PRO A 1 118 ? 4.345 -9.949 1.033 1.00 96.31 118 PRO A O 1
ATOM 884 N N . ILE A 1 119 ? 2.218 -9.418 0.541 1.00 94.50 119 ILE A N 1
ATOM 885 C CA . ILE A 1 119 ? 1.644 -10.755 0.624 1.00 94.50 119 ILE A CA 1
ATOM 886 C C . ILE A 1 119 ? 2.031 -11.492 -0.655 1.00 94.50 119 ILE A C 1
ATOM 888 O O . ILE A 1 119 ? 1.634 -11.104 -1.755 1.00 94.50 119 ILE A O 1
ATOM 892 N N . ALA A 1 120 ? 2.882 -12.505 -0.513 1.00 82.19 120 ALA A N 1
ATOM 893 C CA . ALA A 1 120 ? 3.431 -13.255 -1.641 1.00 82.19 120 ALA A CA 1
ATOM 894 C C . ALA A 1 120 ? 2.632 -14.532 -1.936 1.00 82.19 120 ALA A C 1
ATOM 896 O O . ALA A 1 120 ? 2.678 -15.050 -3.052 1.00 82.19 120 ALA A O 1
ATOM 897 N N . THR A 1 121 ? 1.920 -15.054 -0.932 1.00 80.81 121 THR A N 1
ATOM 898 C CA . THR A 1 121 ? 1.187 -16.316 -1.035 1.00 80.81 121 THR A CA 1
ATOM 899 C C . THR A 1 121 ? -0.315 -16.043 -1.080 1.00 80.81 121 THR A C 1
ATOM 901 O O . THR A 1 121 ? -0.838 -15.380 -0.186 1.00 80.81 121 THR A O 1
ATOM 904 N N . PRO A 1 122 ? -1.048 -16.575 -2.072 1.00 77.00 122 PRO A N 1
ATOM 905 C CA . PRO A 1 122 ? -2.504 -16.526 -2.056 1.00 77.00 122 PRO A CA 1
ATOM 906 C C . PRO A 1 122 ? -3.067 -17.228 -0.812 1.00 77.00 122 PRO A C 1
ATOM 908 O O . PRO A 1 122 ? -2.727 -18.384 -0.561 1.00 77.00 122 PRO A O 1
ATOM 911 N N . GLY A 1 123 ? -3.953 -16.552 -0.076 1.00 84.44 123 GLY A N 1
ATOM 912 C CA . GLY A 1 123 ? -4.599 -17.111 1.116 1.00 84.44 123 GLY A CA 1
ATOM 913 C C . GLY A 1 123 ? -3.742 -17.019 2.380 1.00 84.44 123 GLY A C 1
ATOM 914 O O . GLY A 1 123 ? -3.850 -17.875 3.255 1.00 84.44 123 GLY A O 1
ATOM 915 N N . GLU A 1 124 ? -2.845 -16.032 2.474 1.00 93.88 124 GLU A N 1
ATOM 916 C CA . GLU A 1 124 ? -2.076 -15.790 3.698 1.00 93.88 124 GLU A CA 1
ATOM 917 C C . GLU A 1 124 ? -3.031 -15.395 4.838 1.00 93.88 124 GLU A C 1
ATOM 919 O O . GLU A 1 124 ? -3.890 -14.527 4.677 1.00 93.88 124 GLU A O 1
ATOM 924 N N . THR A 1 125 ? -2.906 -16.054 5.992 1.00 96.00 125 THR A N 1
ATOM 925 C CA . THR A 1 125 ? -3.639 -15.677 7.205 1.00 96.00 125 THR A CA 1
ATOM 926 C C . THR A 1 125 ? -2.850 -14.618 7.957 1.00 96.00 125 THR A C 1
ATOM 928 O O . THR A 1 125 ? -1.708 -14.859 8.351 1.00 96.00 125 THR A O 1
ATOM 931 N N . LEU A 1 126 ? -3.482 -13.474 8.194 1.00 97.75 126 LEU A N 1
ATOM 932 C CA . LEU A 1 126 ? -2.940 -12.385 8.993 1.00 97.75 126 LEU A CA 1
ATOM 933 C C . LEU A 1 126 ? -3.692 -12.273 10.312 1.00 97.75 126 LEU A C 1
ATOM 935 O O . LEU A 1 126 ? -4.861 -12.648 10.420 1.00 97.75 126 LEU A O 1
ATOM 939 N N . TYR A 1 127 ? -3.014 -11.716 11.304 1.00 98.19 127 TYR A N 1
ATOM 940 C CA . TYR A 1 127 ? -3.542 -11.466 12.633 1.00 98.19 127 TYR A CA 1
ATOM 941 C C . TYR A 1 127 ? -3.606 -9.966 12.864 1.00 98.19 127 TYR A C 1
ATOM 943 O O . TYR A 1 127 ? -2.650 -9.247 12.584 1.00 98.19 127 TYR A O 1
ATOM 951 N N . VAL A 1 128 ? -4.733 -9.492 13.380 1.00 98.31 128 VAL A N 1
ATOM 952 C CA . VAL A 1 128 ? -4.916 -8.105 13.794 1.00 98.31 128 VAL A CA 1
ATOM 953 C C . VAL A 1 128 ? -5.064 -8.041 15.305 1.00 98.31 128 VAL A C 1
ATOM 955 O O . VAL A 1 128 ? -5.846 -8.785 15.900 1.00 98.31 128 VAL A O 1
ATOM 958 N N . TYR A 1 129 ? -4.313 -7.133 15.912 1.00 98.25 129 TYR A N 1
ATOM 959 C CA . TYR A 1 129 ? -4.269 -6.910 17.349 1.00 98.25 129 TYR A CA 1
ATOM 960 C C . TYR A 1 129 ? -4.678 -5.473 17.639 1.00 98.25 129 TYR A C 1
ATOM 962 O O . TYR A 1 129 ? -4.237 -4.556 16.943 1.00 98.25 129 TYR A O 1
ATOM 970 N N . LEU A 1 130 ? -5.478 -5.275 18.685 1.00 98.06 130 LEU A N 1
ATOM 971 C CA . LEU A 1 130 ? -5.741 -3.953 19.241 1.00 98.06 130 LEU A CA 1
ATOM 972 C C . LEU A 1 130 ? -5.094 -3.830 20.620 1.00 98.06 130 LEU A C 1
ATOM 974 O O . LEU A 1 130 ? -5.469 -4.536 21.557 1.00 98.06 130 LEU A O 1
ATOM 978 N N . PHE A 1 131 ? -4.153 -2.903 20.745 1.00 97.88 131 PHE A N 1
ATOM 979 C CA . PHE A 1 131 ? -3.485 -2.549 21.990 1.00 97.88 131 PHE A CA 1
ATOM 980 C C . PHE A 1 131 ? -4.005 -1.211 22.526 1.00 97.88 131 PHE A C 1
ATOM 982 O O . PHE A 1 131 ? -4.444 -0.343 21.772 1.00 97.88 131 PHE A O 1
ATOM 989 N N . GLU A 1 132 ? -3.997 -1.043 23.842 1.00 96.38 132 GLU A N 1
ATOM 990 C CA . GLU A 1 132 ? -4.010 0.268 24.484 1.00 96.38 132 GLU A CA 1
ATOM 991 C C . GLU A 1 132 ? -2.603 0.857 24.362 1.00 96.38 132 GLU A C 1
ATOM 993 O O . GLU A 1 132 ? -1.643 0.189 24.742 1.00 96.38 132 GLU A O 1
ATOM 998 N N . ASP A 1 133 ? -2.516 2.074 23.824 1.00 96.75 133 ASP A N 1
ATOM 999 C CA . ASP A 1 133 ? -1.284 2.869 23.753 1.00 96.75 133 ASP A CA 1
ATOM 1000 C C . ASP A 1 133 ? -1.109 3.558 25.110 1.00 96.75 133 ASP A C 1
ATOM 1002 O O . ASP A 1 133 ? -1.690 4.617 25.362 1.00 96.75 133 ASP A O 1
ATOM 1006 N N . VAL A 1 134 ? -0.444 2.875 26.044 1.00 96.44 134 VAL A N 1
ATOM 1007 C CA . VAL A 1 134 ? -0.509 3.223 27.478 1.00 96.44 134 VAL A CA 1
ATOM 1008 C C . VAL A 1 134 ? 0.284 4.490 27.789 1.00 96.44 134 VAL A C 1
ATOM 1010 O O . VAL A 1 134 ? -0.070 5.230 28.712 1.00 96.44 134 VAL A O 1
ATOM 1013 N N . ASP A 1 135 ? 1.365 4.734 27.054 1.00 94.56 135 ASP A N 1
ATOM 1014 C CA . ASP A 1 135 ? 2.184 5.936 27.196 1.00 94.56 135 ASP A CA 1
ATOM 1015 C C . ASP A 1 135 ? 1.878 7.016 26.142 1.00 94.56 135 ASP A C 1
ATOM 1017 O O . ASP A 1 135 ? 2.464 8.102 26.203 1.00 94.56 135 ASP A O 1
ATOM 1021 N N . GLU A 1 136 ? 0.915 6.749 25.251 1.00 93.75 136 GLU A N 1
ATOM 1022 C CA . GLU A 1 136 ? 0.394 7.647 24.215 1.00 93.75 136 GLU A CA 1
ATOM 1023 C C . GLU A 1 136 ? 1.483 8.157 23.256 1.00 93.75 136 GLU A C 1
ATOM 1025 O O . GLU A 1 136 ? 1.423 9.289 22.757 1.00 93.75 136 GLU A O 1
ATOM 1030 N N . ASN A 1 137 ? 2.516 7.345 23.012 1.00 93.88 137 ASN A N 1
ATOM 1031 C CA . ASN A 1 137 ? 3.648 7.729 22.171 1.00 93.88 137 ASN A CA 1
ATOM 1032 C C . ASN A 1 137 ? 3.452 7.348 20.686 1.00 93.88 137 ASN A C 1
ATOM 1034 O O . ASN A 1 137 ? 4.224 7.800 19.832 1.00 93.88 137 ASN A O 1
ATOM 1038 N N . GLY A 1 138 ? 2.414 6.561 20.369 1.00 94.44 138 GLY A N 1
ATOM 1039 C CA . GLY A 1 138 ? 2.081 6.112 19.019 1.00 94.44 138 GLY A CA 1
ATOM 1040 C C . GLY A 1 138 ? 3.003 5.031 18.439 1.00 94.44 138 GLY A C 1
ATOM 1041 O O . GLY A 1 138 ? 3.003 4.824 17.223 1.00 94.44 138 GLY A O 1
ATOM 1042 N N . VAL A 1 139 ? 3.790 4.352 19.270 1.00 95.69 139 VAL A N 1
ATOM 1043 C CA . VAL A 1 139 ? 4.760 3.318 18.902 1.00 95.69 139 VAL A CA 1
ATOM 1044 C C . VAL A 1 139 ? 4.513 2.079 19.748 1.00 95.69 139 VAL A C 1
ATOM 1046 O O . VAL A 1 139 ? 4.580 2.137 20.966 1.00 95.69 139 VAL A O 1
ATOM 1049 N N . LEU A 1 140 ? 4.315 0.938 19.084 1.00 95.38 140 LEU A N 1
ATOM 1050 C CA . LEU A 1 140 ? 4.106 -0.336 19.765 1.00 95.38 140 LEU A CA 1
ATOM 1051 C C . LEU A 1 140 ? 5.325 -0.738 20.607 1.00 95.38 140 LEU A C 1
ATOM 1053 O O . LEU A 1 140 ? 6.375 -1.094 20.066 1.00 95.38 140 LEU A O 1
ATOM 1057 N N . ASP A 1 141 ? 5.143 -0.761 21.923 1.00 94.94 141 ASP A N 1
ATOM 1058 C CA . ASP A 1 141 ? 6.078 -1.288 22.908 1.00 94.94 141 ASP A CA 1
ATOM 1059 C C . ASP A 1 141 ? 5.405 -2.424 23.686 1.00 94.94 141 ASP A C 1
ATOM 1061 O O . ASP A 1 141 ? 4.633 -2.207 24.615 1.00 94.94 141 ASP A O 1
ATOM 1065 N N . ALA A 1 142 ? 5.760 -3.669 23.363 1.00 89.50 142 ALA A N 1
ATOM 1066 C CA . ALA A 1 142 ? 5.194 -4.861 24.002 1.00 89.50 142 ALA A CA 1
ATOM 1067 C C . ALA A 1 142 ? 5.448 -4.964 25.524 1.00 89.50 142 ALA A C 1
ATOM 1069 O O . ALA A 1 142 ? 4.907 -5.858 26.178 1.00 89.50 142 ALA A O 1
ATOM 1070 N N . SER A 1 143 ? 6.301 -4.107 26.099 1.00 93.12 143 SER A N 1
ATOM 1071 C CA . SER A 1 143 ? 6.530 -4.030 27.545 1.00 93.12 143 SER A CA 1
ATOM 1072 C C . SER A 1 143 ? 5.626 -3.023 28.267 1.00 93.12 143 SER A C 1
ATOM 1074 O O . SER A 1 143 ? 5.500 -3.107 29.493 1.00 93.12 143 SER A O 1
ATOM 1076 N N . ILE A 1 144 ? 5.002 -2.104 27.525 1.00 95.88 144 ILE A N 1
ATOM 1077 C CA . ILE A 1 144 ? 4.156 -1.017 28.035 1.00 95.88 144 ILE A CA 1
ATOM 1078 C C . ILE A 1 144 ? 2.713 -1.194 27.557 1.00 95.88 144 ILE A C 1
ATOM 1080 O O . ILE A 1 144 ? 1.787 -1.159 28.371 1.00 95.88 144 ILE A O 1
ATOM 1084 N N . ASP A 1 145 ? 2.532 -1.440 26.265 1.00 96.88 145 ASP A N 1
ATOM 1085 C CA . ASP A 1 145 ? 1.232 -1.557 25.627 1.00 96.88 145 ASP A CA 1
ATOM 1086 C C . ASP A 1 145 ? 0.582 -2.896 25.938 1.00 96.88 145 ASP A C 1
ATOM 1088 O O . ASP A 1 145 ? 1.205 -3.963 25.942 1.00 96.88 145 ASP A O 1
ATOM 1092 N N . THR A 1 146 ? -0.718 -2.843 26.201 1.00 96.00 146 THR A N 1
ATOM 1093 C CA . THR A 1 146 ? -1.480 -4.018 26.626 1.00 96.00 146 THR A CA 1
ATOM 1094 C C . THR A 1 146 ? -2.609 -4.295 25.658 1.00 96.00 146 THR A C 1
ATOM 1096 O O . THR A 1 146 ? -3.236 -3.372 25.147 1.00 96.00 146 THR A O 1
ATOM 1099 N N . LEU A 1 147 ? -2.881 -5.573 25.389 1.00 97.00 147 LEU A N 1
ATOM 1100 C CA . LEU A 1 147 ? -4.006 -5.943 24.535 1.00 97.00 147 LEU A CA 1
ATOM 1101 C C . LEU A 1 147 ? -5.312 -5.433 25.139 1.00 97.00 147 LEU A C 1
ATOM 1103 O O . LEU A 1 147 ? -5.632 -5.724 26.295 1.00 97.00 147 LEU A O 1
ATOM 1107 N N . GLN A 1 148 ? -6.085 -4.720 24.326 1.00 96.25 148 GLN A N 1
ATOM 1108 C CA . GLN A 1 148 ? -7.442 -4.366 24.693 1.00 96.25 148 GLN A CA 1
ATOM 1109 C C . GLN A 1 148 ? -8.312 -5.618 24.732 1.00 96.25 148 GLN A C 1
ATOM 1111 O O . GLN A 1 148 ? -8.042 -6.629 24.078 1.00 96.25 148 GLN A O 1
ATOM 1116 N N . TH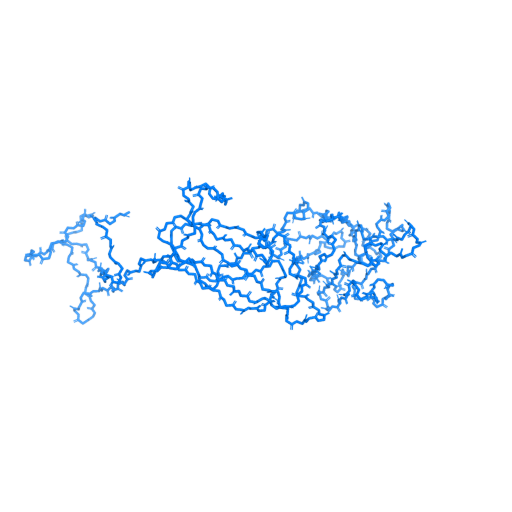R A 1 149 ? -9.385 -5.537 25.512 1.00 95.38 149 THR A N 1
ATOM 1117 C CA . THR A 1 149 ? -10.364 -6.615 25.636 1.00 95.38 149 THR A CA 1
ATOM 1118 C C . THR A 1 149 ? -11.740 -6.126 25.228 1.00 95.38 149 THR A C 1
ATOM 1120 O O . THR A 1 149 ? -12.060 -4.952 25.409 1.00 95.38 149 THR A O 1
ATOM 1123 N N . ASP A 1 150 ? -12.549 -7.022 24.672 1.00 89.94 150 ASP A N 1
ATOM 1124 C CA . ASP A 1 150 ? -13.951 -6.745 24.390 1.00 89.94 150 ASP A CA 1
ATOM 1125 C C . ASP A 1 150 ? -14.764 -6.551 25.687 1.00 89.94 150 ASP A C 1
ATOM 1127 O O . ASP A 1 150 ? -14.275 -6.720 26.807 1.00 89.94 150 ASP A O 1
ATOM 1131 N N . ALA A 1 151 ? -16.053 -6.233 25.551 1.00 86.00 151 ALA A N 1
ATOM 1132 C CA . ALA A 1 151 ? -16.950 -6.067 26.698 1.00 86.00 151 ALA A CA 1
ATOM 1133 C C . ALA A 1 151 ? -17.092 -7.333 27.578 1.00 86.00 151 ALA A C 1
ATOM 1135 O O . ALA A 1 151 ? -17.553 -7.240 28.717 1.00 86.00 151 ALA A O 1
ATOM 1136 N N . GLY A 1 152 ? -16.721 -8.511 27.065 1.00 87.44 152 GLY A N 1
ATOM 1137 C CA . GLY A 1 152 ? -16.692 -9.784 27.785 1.00 87.44 152 GLY A CA 1
ATOM 1138 C C . GLY A 1 152 ? -15.339 -10.115 28.429 1.00 87.44 152 GLY A C 1
ATOM 1139 O O . GLY A 1 152 ? -15.250 -11.114 29.146 1.00 87.44 152 GLY A O 1
ATOM 1140 N N . GLY A 1 153 ? -14.306 -9.296 28.213 1.00 89.94 153 GLY A N 1
ATOM 1141 C CA . GLY A 1 153 ? -12.948 -9.504 28.713 1.00 89.94 153 GLY A CA 1
ATOM 1142 C C . GLY A 1 153 ? -12.071 -10.403 27.832 1.00 89.94 153 GLY A C 1
ATOM 1143 O O . GLY A 1 153 ? -10.988 -10.792 28.272 1.00 89.94 153 GLY A O 1
ATOM 1144 N N . ALA A 1 154 ? -12.504 -10.761 26.619 1.00 93.50 154 ALA A N 1
ATOM 1145 C CA . ALA A 1 154 ? -11.675 -11.513 25.677 1.00 93.50 154 ALA A CA 1
ATOM 1146 C C . ALA A 1 154 ? -10.689 -10.574 24.959 1.00 93.50 154 ALA A C 1
ATOM 1148 O O . ALA A 1 154 ? -11.080 -9.463 24.603 1.00 93.50 154 ALA A O 1
ATOM 1149 N N . PRO A 1 155 ? -9.425 -10.979 24.735 1.00 96.44 155 PRO A N 1
ATOM 1150 C CA . PRO A 1 155 ? -8.452 -10.137 24.044 1.00 96.44 155 PRO A CA 1
ATOM 1151 C C . PRO A 1 155 ? -8.885 -9.876 22.598 1.00 96.44 155 PRO A C 1
ATOM 1153 O O . PRO A 1 155 ? -9.326 -10.790 21.900 1.00 96.44 155 PRO A O 1
ATOM 1156 N N . LEU A 1 156 ? -8.729 -8.633 22.143 1.00 97.00 156 LEU A N 1
ATOM 1157 C CA . LEU A 1 156 ? -9.054 -8.208 20.782 1.00 97.00 156 LEU A CA 1
ATOM 1158 C C . LEU A 1 156 ? -7.925 -8.586 19.825 1.00 97.00 156 LEU A C 1
ATOM 1160 O O . LEU A 1 156 ? -7.113 -7.760 19.408 1.00 97.00 156 LEU A O 1
ATOM 1164 N N . VAL A 1 157 ? -7.903 -9.879 19.514 1.00 97.25 157 VAL A N 1
ATOM 1165 C CA . VAL A 1 157 ? -7.043 -10.497 18.510 1.00 97.25 157 VAL A CA 1
ATOM 1166 C C . VAL A 1 157 ? -7.930 -11.288 17.564 1.00 97.25 157 VAL A C 1
ATOM 1168 O O . VAL A 1 157 ? -8.636 -12.202 17.991 1.00 97.25 157 VAL A O 1
ATOM 1171 N N . LEU A 1 158 ? -7.896 -10.940 16.282 1.00 97.44 158 LEU A N 1
ATOM 1172 C CA . LEU A 1 158 ? -8.617 -11.652 15.230 1.00 97.44 158 LEU A CA 1
ATOM 1173 C C . LEU A 1 158 ? -7.637 -12.117 14.162 1.00 97.44 158 LEU A C 1
ATOM 1175 O O . LEU A 1 158 ? -6.549 -11.566 14.027 1.00 97.44 158 LEU A O 1
ATOM 1179 N N . ASN A 1 159 ? -8.043 -13.116 13.390 1.00 97.31 159 ASN A N 1
ATOM 1180 C CA . ASN A 1 159 ? -7.374 -13.474 12.150 1.00 97.31 159 ASN A CA 1
ATOM 1181 C C . ASN A 1 159 ? -8.332 -13.282 10.978 1.00 97.31 159 ASN A C 1
ATOM 1183 O O . ASN A 1 159 ? -9.549 -13.319 11.159 1.00 97.31 159 ASN A O 1
ATOM 1187 N N . PHE A 1 160 ? -7.757 -13.055 9.808 1.00 97.44 160 PHE A N 1
ATOM 1188 C CA . PHE A 1 160 ? -8.463 -12.967 8.541 1.00 97.44 160 PHE A CA 1
ATOM 1189 C C . PHE A 1 160 ? -7.543 -13.464 7.427 1.00 97.44 160 PHE A C 1
ATOM 1191 O O . PHE A 1 160 ? -6.315 -13.392 7.527 1.00 97.44 160 PHE A O 1
ATOM 1198 N N . GLU A 1 161 ? -8.140 -13.995 6.372 1.00 96.44 161 GLU A N 1
ATOM 1199 C CA . GLU A 1 161 ? -7.439 -14.450 5.182 1.00 96.44 161 GLU A CA 1
ATOM 1200 C C . GLU A 1 161 ? -7.401 -13.344 4.125 1.00 96.44 161 GLU A C 1
ATOM 1202 O O . GLU A 1 161 ? -8.404 -12.683 3.831 1.00 96.44 161 GLU A O 1
ATOM 1207 N N . VAL A 1 162 ? -6.235 -13.167 3.509 1.00 95.38 162 VAL A N 1
ATOM 1208 C CA . VAL A 1 162 ? -6.062 -12.283 2.359 1.00 95.38 162 VAL A CA 1
ATOM 1209 C C . VAL A 1 162 ? -5.749 -13.079 1.101 1.00 95.38 162 VAL A C 1
ATOM 1211 O O . VAL A 1 162 ? -4.898 -13.968 1.076 1.00 95.38 162 VAL A O 1
ATOM 1214 N N . THR A 1 163 ? -6.446 -12.755 0.015 1.00 94.69 163 THR A N 1
ATOM 1215 C CA . THR A 1 163 ? -6.332 -13.477 -1.261 1.00 94.69 163 THR A CA 1
ATOM 1216 C C . THR A 1 163 ? -6.015 -12.529 -2.407 1.00 94.69 163 THR A C 1
ATOM 1218 O O . THR A 1 163 ? -6.453 -11.384 -2.418 1.00 94.69 163 THR A O 1
ATOM 1221 N N . HIS A 1 164 ? -5.275 -12.990 -3.414 1.00 92.81 164 HIS A N 1
ATOM 1222 C CA . HIS A 1 164 ? -5.170 -12.260 -4.680 1.00 92.81 164 HIS A CA 1
ATOM 1223 C C . HIS A 1 164 ? -6.368 -12.605 -5.567 1.00 92.81 164 HIS A C 1
ATOM 1225 O O . HIS A 1 164 ? -6.800 -13.758 -5.590 1.00 92.81 164 HIS A O 1
ATOM 1231 N N . ALA A 1 165 ? -6.886 -11.622 -6.312 1.00 91.44 165 ALA A N 1
ATOM 1232 C CA . ALA A 1 165 ? -8.020 -11.835 -7.215 1.00 91.44 165 ALA A CA 1
ATOM 1233 C C . ALA A 1 165 ? -7.705 -12.888 -8.290 1.00 91.44 165 ALA A C 1
ATOM 1235 O O . ALA A 1 165 ? -8.536 -13.749 -8.579 1.00 91.44 165 ALA A O 1
ATOM 1236 N N . ASP A 1 166 ? -6.487 -12.834 -8.831 1.00 89.19 166 ASP A N 1
ATOM 1237 C CA . ASP A 1 166 ? -5.919 -13.858 -9.698 1.00 89.19 166 ASP A CA 1
ATOM 1238 C C . ASP A 1 166 ? -4.599 -14.368 -9.089 1.00 89.19 166 ASP A C 1
ATOM 1240 O O . ASP A 1 166 ? -3.618 -13.628 -9.027 1.00 89.19 166 ASP A O 1
ATOM 1244 N N . PRO A 1 167 ? -4.530 -15.625 -8.621 1.00 82.56 167 PRO A N 1
ATOM 1245 C CA . PRO A 1 167 ? -3.284 -16.214 -8.134 1.00 82.56 167 PRO A CA 1
ATOM 1246 C C . PRO A 1 167 ? -2.174 -16.313 -9.190 1.00 82.56 167 PRO A C 1
ATOM 1248 O O . PRO A 1 167 ? -1.002 -16.378 -8.824 1.00 82.56 167 PRO A O 1
ATOM 1251 N N . ALA A 1 168 ? -2.520 -16.371 -10.481 1.00 82.94 168 ALA A N 1
ATOM 1252 C CA . ALA A 1 168 ? -1.544 -16.393 -11.571 1.00 82.94 168 ALA A CA 1
ATOM 1253 C C . ALA A 1 168 ? -0.999 -14.994 -11.895 1.00 82.94 168 ALA A C 1
ATOM 1255 O O . ALA A 1 168 ? 0.061 -14.873 -12.507 1.00 82.94 168 ALA A O 1
ATOM 1256 N N . ASP A 1 169 ? -1.705 -13.956 -11.455 1.00 86.12 169 ASP A N 1
ATOM 1257 C CA . ASP A 1 169 ? -1.347 -12.559 -11.637 1.00 86.12 169 ASP A CA 1
ATOM 1258 C C . ASP A 1 169 ? -1.608 -11.784 -10.335 1.00 86.12 169 ASP A C 1
ATOM 1260 O O . ASP A 1 169 ? -2.604 -11.060 -10.212 1.00 86.12 169 ASP A O 1
ATOM 1264 N N . PRO A 1 170 ? -0.744 -11.980 -9.319 1.00 91.25 170 PRO A N 1
ATOM 1265 C CA . PRO A 1 170 ? -0.946 -11.395 -8.006 1.00 91.25 170 PRO A CA 1
ATOM 1266 C C . PRO A 1 170 ? -1.097 -9.875 -8.067 1.00 91.25 170 PRO A C 1
ATOM 1268 O O . PRO A 1 170 ? -0.470 -9.197 -8.886 1.00 91.25 170 PRO A O 1
ATOM 1271 N N . ALA A 1 171 ? -1.896 -9.342 -7.143 1.00 94.94 171 ALA A N 1
ATOM 1272 C CA . ALA A 1 171 ? -2.026 -7.906 -6.920 1.00 94.94 171 ALA A CA 1
ATOM 1273 C C . ALA A 1 171 ? -0.641 -7.227 -6.817 1.00 94.94 171 ALA A C 1
ATOM 1275 O O . ALA A 1 171 ? 0.245 -7.765 -6.137 1.00 94.94 171 ALA A O 1
ATOM 1276 N N . PRO A 1 172 ? -0.429 -6.063 -7.459 1.00 97.06 172 PRO A N 1
ATOM 1277 C CA . PRO A 1 172 ? 0.833 -5.347 -7.347 1.00 97.06 172 PRO A CA 1
ATOM 1278 C C . PRO A 1 172 ? 1.066 -4.894 -5.901 1.00 97.06 172 PRO A C 1
ATOM 1280 O O . PRO A 1 172 ? 0.138 -4.589 -5.162 1.00 97.06 172 PRO A O 1
ATOM 1283 N N . ALA A 1 173 ? 2.323 -4.826 -5.490 1.00 97.94 173 ALA A N 1
ATOM 1284 C CA . ALA A 1 173 ? 2.724 -4.231 -4.225 1.00 97.94 173 ALA A CA 1
ATOM 1285 C C . ALA A 1 173 ? 2.598 -2.705 -4.268 1.00 97.94 173 ALA A C 1
ATOM 1287 O O . ALA A 1 173 ? 2.196 -2.095 -3.285 1.00 97.94 173 ALA A O 1
ATOM 1288 N N . VAL A 1 174 ? 2.947 -2.095 -5.403 1.00 98.44 174 VAL A N 1
ATOM 1289 C CA . VAL A 1 174 ? 2.880 -0.646 -5.614 1.00 98.44 174 VAL A CA 1
ATOM 1290 C C . VAL A 1 174 ? 2.493 -0.371 -7.062 1.00 98.44 174 VAL A C 1
ATOM 1292 O O . VAL A 1 174 ? 3.030 -1.001 -7.977 1.00 98.44 174 VAL A O 1
ATOM 1295 N N . ARG A 1 175 ? 1.600 0.595 -7.277 1.00 98.62 175 ARG A N 1
ATOM 1296 C CA . ARG A 1 175 ? 1.329 1.197 -8.583 1.00 98.62 175 ARG A CA 1
ATOM 1297 C C . ARG A 1 175 ? 1.923 2.588 -8.648 1.00 98.62 175 ARG A C 1
ATOM 1299 O O . ARG A 1 175 ? 1.667 3.396 -7.766 1.00 98.62 175 ARG A O 1
ATOM 1306 N N . PHE A 1 176 ? 2.641 2.889 -9.718 1.00 98.56 176 PHE A N 1
ATOM 1307 C CA . PHE A 1 176 ? 3.082 4.242 -10.022 1.00 98.56 176 PHE A CA 1
ATOM 1308 C C . PHE A 1 176 ? 2.194 4.889 -11.084 1.00 98.56 176 PHE A C 1
ATOM 1310 O O . PHE A 1 176 ? 1.955 4.303 -12.142 1.00 98.56 176 PHE A O 1
ATOM 1317 N N . GLU A 1 177 ? 1.755 6.117 -10.821 1.00 97.69 177 GLU A N 1
ATOM 1318 C CA . GLU A 1 177 ? 1.049 6.950 -11.795 1.00 97.69 177 GLU A CA 1
ATOM 1319 C C . GLU A 1 177 ? 2.068 7.775 -12.581 1.00 97.69 177 GLU A C 1
ATOM 1321 O O . GLU A 1 177 ? 2.875 8.506 -11.996 1.00 97.69 177 GLU A O 1
ATOM 1326 N N . MET A 1 178 ? 2.063 7.636 -13.908 1.00 95.12 178 MET A N 1
ATOM 1327 C CA . MET A 1 178 ? 3.057 8.267 -14.765 1.00 95.12 178 MET A CA 1
ATOM 1328 C C . MET A 1 178 ? 2.417 9.138 -15.847 1.00 95.12 178 MET A C 1
ATOM 1330 O O . MET A 1 178 ? 1.548 8.705 -16.611 1.00 95.12 178 MET A O 1
ATOM 1334 N N . ALA A 1 179 ? 2.955 10.346 -15.984 1.00 93.00 179 ALA A N 1
ATOM 1335 C CA . ALA A 1 179 ? 2.663 11.274 -17.062 1.00 93.00 179 ALA A CA 1
ATOM 1336 C C . ALA A 1 179 ? 3.890 11.497 -17.962 1.00 93.00 179 ALA A C 1
ATOM 1338 O O . ALA A 1 179 ? 5.029 11.153 -17.639 1.00 93.00 179 ALA A O 1
ATOM 1339 N N . SER A 1 180 ? 3.658 12.104 -19.125 1.00 92.62 180 SER A N 1
ATOM 1340 C CA . SER A 1 180 ? 4.705 12.477 -20.081 1.00 92.62 180 SER A CA 1
ATOM 1341 C C . SER A 1 180 ? 4.700 13.981 -20.330 1.00 92.62 180 SER A C 1
ATOM 1343 O O . SER A 1 180 ? 3.661 14.550 -20.672 1.00 92.62 180 SER A O 1
ATOM 1345 N N . LEU A 1 181 ? 5.868 14.619 -20.251 1.00 88.56 181 LEU A N 1
ATOM 1346 C CA . LEU A 1 181 ? 6.058 16.007 -20.660 1.00 88.56 181 LEU A CA 1
ATOM 1347 C C . LEU A 1 181 ? 6.616 16.061 -22.082 1.00 88.56 181 LEU A C 1
ATOM 1349 O O . LEU A 1 181 ? 7.827 15.932 -22.299 1.00 88.56 181 LEU A O 1
ATOM 1353 N N . GLY A 1 182 ? 5.722 16.297 -23.046 1.00 89.19 182 GLY A N 1
ATOM 1354 C CA . GLY A 1 182 ? 6.085 16.362 -24.460 1.00 89.19 182 GLY A CA 1
ATOM 1355 C C . GLY A 1 182 ? 6.941 15.159 -24.858 1.00 89.19 182 GLY A C 1
ATOM 1356 O O . GLY A 1 182 ? 6.659 14.036 -24.470 1.00 89.19 182 GLY A O 1
ATOM 1357 N N . THR A 1 183 ? 8.026 15.395 -25.590 1.00 91.44 183 THR A N 1
ATOM 1358 C CA . THR A 1 183 ? 8.953 14.341 -26.039 1.00 91.44 183 THR A CA 1
ATOM 1359 C C . THR A 1 183 ? 10.224 14.246 -25.192 1.00 91.44 183 THR A C 1
ATOM 1361 O O . THR A 1 183 ? 11.218 13.683 -25.654 1.00 91.44 183 THR A O 1
ATOM 1364 N N . THR A 1 184 ? 10.246 14.876 -24.013 1.00 91.19 184 THR A N 1
ATOM 1365 C CA . THR A 1 184 ? 11.492 15.151 -23.279 1.00 91.19 184 THR A CA 1
ATOM 1366 C C . THR A 1 184 ? 11.606 14.434 -21.948 1.00 91.19 184 THR A C 1
ATOM 1368 O O . THR A 1 184 ? 12.722 14.089 -21.580 1.00 91.19 184 THR A O 1
ATOM 1371 N N . ALA A 1 185 ? 10.503 14.188 -21.235 1.00 93.88 185 ALA A N 1
ATOM 1372 C CA . ALA A 1 185 ? 10.586 13.505 -19.947 1.00 93.88 185 ALA A CA 1
ATOM 1373 C C . ALA A 1 185 ? 9.347 12.692 -19.575 1.00 93.88 185 ALA A C 1
ATOM 1375 O O . ALA A 1 185 ? 8.230 13.035 -19.969 1.00 93.88 185 ALA A O 1
ATOM 1376 N N . TYR A 1 186 ? 9.559 11.668 -18.753 1.00 96.06 186 TYR A N 1
ATOM 1377 C CA . TYR A 1 186 ? 8.514 11.115 -17.899 1.00 96.06 186 TYR A CA 1
ATOM 1378 C C . TYR A 1 186 ? 8.463 11.840 -16.558 1.00 96.06 186 TYR A C 1
ATOM 1380 O O . TYR A 1 186 ? 9.462 12.395 -16.095 1.00 96.06 186 TYR A O 1
ATOM 1388 N N . LEU A 1 187 ? 7.288 11.804 -15.947 1.00 95.31 187 LEU A N 1
ATOM 1389 C CA . LEU A 1 187 ? 7.037 12.238 -14.584 1.00 95.31 187 LEU A CA 1
ATOM 1390 C C . LEU A 1 187 ? 6.328 11.108 -13.854 1.00 95.31 187 LEU A C 1
ATOM 1392 O O . LEU A 1 187 ? 5.292 10.646 -14.324 1.00 95.31 187 LEU A O 1
ATOM 1396 N N . PHE A 1 188 ? 6.887 10.685 -12.726 1.00 96.69 188 PHE A N 1
ATOM 1397 C CA . PHE A 1 188 ? 6.208 9.805 -11.783 1.00 96.69 188 PHE A CA 1
ATOM 1398 C C . PHE A 1 188 ? 5.495 10.704 -10.772 1.00 96.69 188 PHE A C 1
ATOM 1400 O O . PHE A 1 188 ? 6.150 11.380 -9.983 1.00 96.69 188 PHE A O 1
ATOM 1407 N N . GLU A 1 189 ? 4.169 10.781 -10.867 1.00 95.50 189 GLU A N 1
ATOM 1408 C CA . GLU A 1 189 ? 3.356 11.767 -10.145 1.00 95.50 189 GLU A CA 1
ATOM 1409 C C . GLU A 1 189 ? 3.033 11.310 -8.721 1.00 95.50 189 GLU A C 1
ATOM 1411 O O . GLU A 1 189 ? 3.027 12.119 -7.792 1.00 95.50 189 GLU A O 1
ATOM 1416 N N . SER A 1 190 ? 2.770 10.014 -8.548 1.00 97.81 190 SER A N 1
ATOM 1417 C CA . SER A 1 190 ? 2.435 9.413 -7.258 1.00 97.81 190 SER A CA 1
ATOM 1418 C C . SER A 1 190 ? 2.641 7.900 -7.263 1.00 97.81 190 SER A C 1
ATOM 1420 O O . SER A 1 190 ? 2.806 7.279 -8.318 1.00 97.81 190 SER A O 1
ATOM 1422 N N . ALA A 1 191 ? 2.579 7.310 -6.072 1.00 98.31 191 ALA A N 1
ATOM 1423 C CA . ALA A 1 191 ? 2.459 5.875 -5.878 1.00 98.31 191 ALA A CA 1
ATOM 1424 C C . ALA A 1 191 ? 1.160 5.537 -5.133 1.00 98.31 191 ALA A C 1
ATOM 1426 O O . ALA A 1 191 ? 0.642 6.357 -4.378 1.00 98.31 191 ALA A O 1
ATOM 1427 N N . GLU A 1 192 ? 0.656 4.325 -5.331 1.00 98.00 192 GLU A N 1
ATOM 1428 C CA . GLU A 1 192 ? -0.411 3.723 -4.538 1.00 98.00 192 GLU A CA 1
ATOM 1429 C C . GLU A 1 192 ? 0.065 2.337 -4.058 1.00 98.00 192 GLU A C 1
ATOM 1431 O O . GLU A 1 192 ? 0.465 1.532 -4.903 1.00 98.00 192 GLU A O 1
ATOM 1436 N N . PRO A 1 193 ? 0.048 2.026 -2.748 1.00 97.75 193 PRO A N 1
ATOM 1437 C CA . PRO A 1 193 ? -0.312 2.908 -1.629 1.00 97.75 193 PRO A CA 1
ATOM 1438 C C . PRO A 1 193 ? 0.558 4.174 -1.521 1.00 97.75 193 PRO A C 1
ATOM 1440 O O . PRO A 1 193 ? 1.740 4.161 -1.873 1.00 97.75 193 PRO A O 1
ATOM 1443 N N . ALA A 1 194 ? -0.036 5.273 -1.042 1.00 96.81 194 ALA A N 1
ATOM 1444 C CA . ALA A 1 194 ? 0.581 6.605 -1.021 1.00 96.81 194 ALA A CA 1
ATOM 1445 C C . ALA A 1 194 ? 1.870 6.675 -0.187 1.00 96.81 194 ALA A C 1
ATOM 1447 O O . ALA A 1 194 ? 2.759 7.472 -0.487 1.00 96.81 194 ALA A O 1
ATOM 1448 N N . GLU A 1 195 ? 1.997 5.815 0.819 1.00 95.88 195 GLU A N 1
ATOM 1449 C CA . GLU A 1 195 ? 3.167 5.660 1.683 1.00 95.88 195 GLU A CA 1
ATOM 1450 C C . GLU A 1 195 ? 4.426 5.239 0.908 1.00 95.88 195 GLU A C 1
ATOM 1452 O O . GLU A 1 195 ? 5.537 5.468 1.376 1.00 95.88 195 GLU A O 1
ATOM 1457 N N . PHE A 1 196 ? 4.277 4.688 -0.302 1.00 97.69 196 PHE A N 1
ATOM 1458 C CA . PHE A 1 196 ? 5.397 4.358 -1.186 1.00 97.69 196 PHE A CA 1
ATOM 1459 C C . PHE A 1 196 ? 5.773 5.487 -2.154 1.00 97.69 196 PHE A C 1
ATOM 1461 O O . PHE A 1 196 ? 6.633 5.292 -3.011 1.00 97.69 196 PHE A O 1
ATOM 1468 N N . THR A 1 197 ? 5.181 6.681 -2.034 1.00 97.94 197 THR A N 1
ATOM 1469 C CA . THR A 1 197 ? 5.528 7.825 -2.900 1.00 97.94 197 THR A CA 1
ATOM 1470 C C . THR A 1 197 ? 6.992 8.243 -2.732 1.00 97.94 197 THR A C 1
ATOM 1472 O O . THR A 1 197 ? 7.621 8.649 -3.706 1.00 97.94 197 THR A O 1
ATOM 1475 N N . ASP A 1 198 ? 7.572 8.042 -1.546 1.00 96.75 198 ASP A N 1
ATOM 1476 C CA . ASP A 1 198 ? 8.987 8.321 -1.259 1.00 96.75 198 ASP A CA 1
ATOM 1477 C C . ASP A 1 198 ? 9.963 7.417 -2.037 1.00 96.75 198 ASP A C 1
ATOM 1479 O O . ASP A 1 198 ? 11.162 7.691 -2.089 1.00 96.75 198 ASP A O 1
ATOM 1483 N N . ALA A 1 199 ? 9.468 6.361 -2.696 1.00 97.50 199 ALA A N 1
ATOM 1484 C CA . ALA A 1 199 ? 10.255 5.602 -3.663 1.00 97.50 199 ALA A CA 1
ATOM 1485 C C . ALA A 1 199 ? 10.630 6.443 -4.897 1.00 97.50 199 ALA A C 1
ATOM 1487 O O . ALA A 1 199 ? 11.567 6.100 -5.613 1.00 97.50 199 ALA A O 1
ATOM 1488 N N . ILE A 1 200 ? 9.918 7.538 -5.169 1.00 98.38 200 ILE A N 1
ATOM 1489 C CA . ILE A 1 200 ? 10.217 8.474 -6.251 1.00 98.38 200 ILE A CA 1
ATOM 1490 C C . ILE A 1 200 ? 11.122 9.568 -5.684 1.00 98.38 200 ILE A C 1
ATOM 1492 O O . ILE A 1 200 ? 10.726 10.298 -4.780 1.00 98.38 200 ILE A O 1
ATOM 1496 N N . SER A 1 201 ? 12.324 9.735 -6.241 1.00 97.88 201 SER A N 1
ATOM 1497 C CA . SER A 1 201 ? 13.319 10.669 -5.691 1.00 97.88 201 SER A CA 1
ATOM 1498 C C . SER A 1 201 ? 12.822 12.116 -5.584 1.00 97.88 201 SER A C 1
ATOM 1500 O O . SER A 1 201 ? 13.259 12.855 -4.706 1.00 97.88 201 SER A O 1
ATOM 1502 N N . ASP A 1 202 ? 11.969 12.528 -6.526 1.00 96.62 202 ASP A N 1
ATOM 1503 C CA . ASP A 1 202 ? 11.269 13.813 -6.537 1.00 96.62 202 ASP A CA 1
ATOM 1504 C C . ASP A 1 202 ? 10.081 13.723 -7.513 1.00 96.62 202 ASP A C 1
ATOM 1506 O O . ASP A 1 202 ? 10.272 13.593 -8.723 1.00 96.62 202 ASP A O 1
ATOM 1510 N N . VAL A 1 203 ? 8.854 13.808 -6.991 1.00 95.56 203 VAL A N 1
ATOM 1511 C CA . VAL A 1 203 ? 7.597 13.736 -7.767 1.00 95.56 203 VAL A CA 1
ATOM 1512 C C . VAL A 1 203 ? 7.355 14.938 -8.685 1.00 95.56 203 VAL A C 1
ATOM 1514 O O . VAL A 1 203 ? 6.368 14.977 -9.413 1.00 95.56 203 VAL A O 1
ATOM 1517 N N . GLN A 1 204 ? 8.207 15.963 -8.630 1.00 95.00 204 GLN A N 1
ATOM 1518 C CA . GLN A 1 204 ? 8.188 17.112 -9.538 1.00 95.00 204 GLN A CA 1
ATOM 1519 C C . GLN A 1 204 ? 9.383 17.109 -10.501 1.00 95.00 204 GLN A C 1
ATOM 1521 O O . GLN A 1 204 ? 9.440 17.941 -11.413 1.00 95.00 204 GLN A O 1
ATOM 1526 N N . ALA A 1 205 ? 10.345 16.199 -10.317 1.00 94.56 205 ALA A N 1
ATOM 1527 C CA . ALA A 1 205 ? 11.499 16.099 -11.191 1.00 94.56 205 ALA A CA 1
ATOM 1528 C C . ALA A 1 205 ? 11.158 15.357 -12.481 1.00 94.56 205 ALA A C 1
ATOM 1530 O O . ALA A 1 205 ? 10.409 14.384 -12.517 1.00 94.56 205 ALA A O 1
ATOM 1531 N N . TRP A 1 206 ? 11.783 15.806 -13.561 1.00 94.75 206 TRP A N 1
ATOM 1532 C CA . TRP A 1 206 ? 11.728 15.131 -14.847 1.00 94.75 206 TRP A CA 1
ATOM 1533 C C . TRP A 1 206 ? 12.679 13.939 -14.860 1.00 94.75 206 TRP A C 1
ATOM 1535 O O . TRP A 1 206 ? 13.854 14.090 -14.530 1.00 94.75 206 TRP A O 1
ATOM 1545 N N . ASN A 1 207 ? 12.174 12.785 -15.299 1.00 96.56 207 ASN A N 1
ATOM 1546 C CA . ASN A 1 207 ? 12.873 11.502 -15.279 1.00 96.56 207 ASN A CA 1
ATOM 1547 C C . ASN A 1 207 ? 13.493 11.186 -13.898 1.00 96.56 207 ASN A C 1
ATOM 1549 O O . ASN A 1 207 ? 14.712 11.005 -13.803 1.00 96.56 207 ASN A O 1
ATOM 1553 N N . PRO A 1 208 ? 12.683 11.154 -12.822 1.00 97.75 208 PRO A N 1
ATOM 1554 C CA . PRO A 1 208 ? 13.195 10.935 -11.476 1.00 97.75 208 PRO A CA 1
ATOM 1555 C C . PRO A 1 208 ? 13.838 9.551 -11.350 1.00 97.75 208 PRO A C 1
ATOM 1557 O O . PRO A 1 208 ? 13.503 8.616 -12.084 1.00 97.75 208 PRO A O 1
ATOM 1560 N N . THR A 1 209 ? 14.739 9.395 -10.388 1.00 98.50 209 THR A N 1
ATOM 1561 C CA . THR A 1 209 ? 15.148 8.052 -9.976 1.00 98.50 209 THR A CA 1
ATOM 1562 C C . THR A 1 209 ? 14.004 7.428 -9.186 1.00 98.50 209 THR A C 1
ATOM 1564 O O . THR A 1 209 ? 13.421 8.092 -8.330 1.00 98.50 209 THR A O 1
ATOM 1567 N N . VAL A 1 210 ? 13.685 6.166 -9.459 1.00 98.56 210 VAL A N 1
ATOM 1568 C CA . VAL A 1 210 ? 12.655 5.424 -8.719 1.00 98.56 210 VAL A CA 1
ATOM 1569 C C . VAL A 1 210 ? 13.292 4.216 -8.035 1.00 98.56 210 VAL A C 1
ATOM 1571 O O . VAL A 1 210 ? 14.056 3.474 -8.649 1.00 98.56 210 VAL A O 1
ATOM 1574 N N . THR A 1 211 ? 13.002 4.018 -6.758 1.00 98.62 211 THR A N 1
ATOM 1575 C CA . THR A 1 211 ? 13.483 2.880 -5.978 1.00 98.62 211 THR A CA 1
ATOM 1576 C C . THR A 1 211 ? 12.473 1.740 -6.042 1.00 98.62 211 THR A C 1
ATOM 1578 O O . THR A 1 211 ? 11.288 1.924 -5.779 1.00 98.62 211 THR A O 1
ATOM 1581 N N . LEU A 1 212 ? 12.943 0.548 -6.388 1.00 98.38 212 LEU A N 1
ATOM 1582 C CA . LEU A 1 212 ? 12.174 -0.691 -6.418 1.00 98.38 212 LEU A CA 1
ATOM 1583 C C . LEU A 1 212 ? 12.838 -1.711 -5.488 1.00 98.38 212 LEU A C 1
ATOM 1585 O O . LEU A 1 212 ? 14.026 -1.612 -5.201 1.00 98.38 212 LEU A O 1
ATOM 1589 N N . LYS A 1 213 ? 12.091 -2.721 -5.054 1.00 97.56 213 LYS A N 1
ATOM 1590 C CA . LYS A 1 213 ? 12.567 -3.798 -4.184 1.00 97.56 213 LYS A CA 1
ATOM 1591 C C . LYS A 1 213 ? 12.548 -5.126 -4.923 1.00 97.56 213 LYS A C 1
ATOM 1593 O O . LYS A 1 213 ? 11.606 -5.416 -5.668 1.00 97.56 213 LYS A O 1
ATOM 1598 N N . ARG A 1 214 ? 13.580 -5.944 -4.728 1.00 96.00 214 ARG A N 1
ATOM 1599 C CA . ARG A 1 214 ? 13.657 -7.282 -5.317 1.00 96.00 214 ARG A CA 1
ATOM 1600 C C . ARG A 1 214 ? 12.506 -8.147 -4.800 1.00 96.00 214 ARG A C 1
ATOM 1602 O O . ARG A 1 214 ? 12.097 -8.062 -3.649 1.00 96.00 214 ARG A O 1
ATOM 1609 N N . GLY A 1 215 ? 11.941 -8.961 -5.685 1.00 95.12 215 GLY A N 1
ATOM 1610 C CA . GLY A 1 215 ? 10.798 -9.829 -5.406 1.00 95.12 215 GLY A CA 1
ATOM 1611 C C . GLY A 1 215 ? 9.443 -9.117 -5.353 1.00 95.12 215 GLY A C 1
ATOM 1612 O O . GLY A 1 215 ? 8.418 -9.793 -5.344 1.00 95.12 215 GLY A O 1
ATOM 1613 N N . TRP A 1 216 ? 9.399 -7.780 -5.361 1.00 97.12 216 TRP A N 1
ATOM 1614 C CA . TRP A 1 216 ? 8.137 -7.042 -5.358 1.00 97.12 216 TRP A CA 1
ATOM 1615 C C . TRP A 1 216 ? 7.554 -6.952 -6.769 1.00 97.12 216 TRP A C 1
ATOM 1617 O O . TRP A 1 216 ? 8.279 -6.834 -7.763 1.00 97.12 216 TRP A O 1
ATOM 1627 N N . ARG A 1 217 ? 6.221 -6.997 -6.839 1.00 97.12 217 ARG A N 1
ATOM 1628 C CA . ARG A 1 217 ? 5.451 -6.811 -8.070 1.00 97.12 217 ARG A CA 1
ATOM 1629 C C . ARG A 1 217 ? 5.005 -5.361 -8.185 1.00 97.12 217 ARG A C 1
ATOM 1631 O O . ARG A 1 217 ? 4.371 -4.849 -7.272 1.00 97.12 217 ARG A O 1
ATOM 1638 N N . TYR A 1 218 ? 5.312 -4.713 -9.294 1.00 98.31 218 TYR A N 1
ATOM 1639 C CA . TYR A 1 218 ? 4.974 -3.319 -9.550 1.00 98.31 218 TYR A CA 1
ATOM 1640 C C . TYR A 1 218 ? 3.981 -3.202 -10.694 1.00 98.31 218 TYR A C 1
ATOM 1642 O O . TYR A 1 218 ? 4.006 -3.995 -11.635 1.00 98.31 218 TYR A O 1
ATOM 1650 N N . GLU A 1 219 ? 3.140 -2.178 -10.617 1.00 98.31 219 GLU A N 1
ATOM 1651 C CA . GLU A 1 219 ? 2.332 -1.685 -11.723 1.00 98.31 219 GLU A CA 1
ATOM 1652 C C . GLU A 1 219 ? 2.816 -0.286 -12.113 1.00 98.31 219 GLU A C 1
ATOM 1654 O O . GLU A 1 219 ? 3.107 0.547 -11.255 1.00 98.31 219 GLU A O 1
ATOM 1659 N N . ILE A 1 220 ? 2.896 -0.004 -13.408 1.00 97.88 220 ILE A N 1
ATOM 1660 C CA . ILE A 1 220 ? 3.068 1.360 -13.905 1.00 97.88 220 ILE A CA 1
ATOM 1661 C C . ILE A 1 220 ? 1.872 1.680 -14.785 1.00 97.88 220 ILE A C 1
ATOM 1663 O O . ILE A 1 220 ? 1.606 0.989 -15.772 1.00 97.88 220 ILE A O 1
ATOM 1667 N N . ASN A 1 221 ? 1.185 2.763 -14.439 1.00 97.62 221 ASN A N 1
ATOM 1668 C CA . ASN A 1 221 ? 0.109 3.315 -15.230 1.00 97.62 221 ASN A CA 1
ATOM 1669 C C . ASN A 1 221 ? 0.637 4.429 -16.146 1.00 97.62 221 ASN A C 1
ATOM 1671 O O . ASN A 1 221 ? 0.757 5.592 -15.761 1.00 97.62 221 ASN A O 1
ATOM 1675 N N . ASN A 1 222 ? 0.964 4.061 -17.382 1.00 95.75 222 ASN A N 1
ATOM 1676 C CA . ASN A 1 222 ? 1.441 4.959 -18.425 1.00 95.75 222 ASN A CA 1
ATOM 1677 C C . ASN A 1 222 ? 0.280 5.489 -19.279 1.00 95.75 222 ASN A C 1
ATOM 1679 O O . ASN A 1 222 ? -0.018 4.974 -20.361 1.00 95.75 222 ASN A O 1
ATOM 1683 N N . GLN A 1 223 ? -0.340 6.585 -18.845 1.00 90.56 223 GLN A N 1
ATOM 1684 C CA . GLN A 1 223 ? -1.427 7.227 -19.599 1.00 90.56 223 GLN A CA 1
ATOM 1685 C C . GLN A 1 223 ? -0.976 7.768 -20.975 1.00 90.56 223 GLN A C 1
ATOM 1687 O O . GLN A 1 223 ? -1.791 7.958 -21.880 1.00 90.56 223 GLN A O 1
ATOM 1692 N N . GLY A 1 224 ? 0.331 7.984 -21.164 1.00 91.06 224 GLY A N 1
ATOM 1693 C CA . GLY A 1 224 ? 0.940 8.473 -22.402 1.00 91.06 224 GLY A CA 1
ATOM 1694 C C . GLY A 1 224 ? 1.325 7.392 -23.419 1.00 91.06 224 GLY A C 1
ATOM 1695 O O . GLY A 1 224 ? 1.910 7.742 -24.448 1.00 91.06 224 GLY A O 1
ATOM 1696 N N . ILE A 1 225 ? 1.010 6.111 -23.179 1.00 92.00 225 ILE A N 1
ATOM 1697 C CA . ILE A 1 225 ? 1.512 4.945 -23.938 1.00 92.00 225 ILE A CA 1
ATOM 1698 C C . ILE A 1 225 ? 1.497 5.115 -25.465 1.00 92.00 225 ILE A C 1
ATOM 1700 O O . ILE A 1 225 ? 2.499 4.859 -26.127 1.00 92.00 225 ILE A O 1
ATOM 1704 N N . ASN A 1 226 ? 0.413 5.633 -26.047 1.00 90.25 226 ASN A N 1
ATOM 1705 C CA . ASN A 1 226 ? 0.280 5.749 -27.506 1.00 90.25 226 ASN A CA 1
ATOM 1706 C C . ASN A 1 226 ? 1.365 6.622 -28.166 1.00 90.25 226 ASN A C 1
ATOM 1708 O O . ASN A 1 226 ? 1.690 6.420 -29.335 1.00 90.25 226 ASN A O 1
ATOM 1712 N N . ALA A 1 227 ? 1.902 7.603 -27.439 1.00 93.38 227 ALA A N 1
ATOM 1713 C CA . ALA A 1 227 ? 2.975 8.478 -27.913 1.00 93.38 227 ALA A CA 1
ATOM 1714 C C . ALA A 1 227 ? 4.319 8.185 -27.228 1.00 93.38 227 ALA A C 1
ATOM 1716 O O . ALA A 1 227 ? 5.378 8.430 -27.813 1.00 93.38 227 ALA A O 1
ATOM 1717 N N . HIS A 1 228 ? 4.278 7.640 -26.012 1.00 94.88 228 HIS A N 1
ATOM 1718 C CA . HIS A 1 228 ? 5.435 7.432 -25.153 1.00 94.88 228 HIS A CA 1
ATOM 1719 C C . HIS A 1 228 ? 5.418 6.032 -24.519 1.00 94.88 228 HIS A C 1
ATOM 1721 O O . HIS A 1 228 ? 5.235 5.924 -23.303 1.00 94.88 228 HIS A O 1
ATOM 1727 N N . PRO A 1 229 ? 5.629 4.953 -25.298 1.00 94.56 229 PRO A N 1
ATOM 1728 C CA . PRO A 1 229 ? 5.768 3.614 -24.739 1.00 94.56 229 PRO A CA 1
ATOM 1729 C C . PRO A 1 229 ? 6.995 3.497 -23.844 1.00 94.56 229 PRO A C 1
ATOM 1731 O O . PRO A 1 229 ? 8.024 4.101 -24.149 1.00 94.56 229 PRO A O 1
ATOM 1734 N N . PHE A 1 230 ? 6.884 2.731 -22.763 1.00 95.06 230 PHE A N 1
ATOM 1735 C CA . PHE A 1 230 ? 7.896 2.626 -21.715 1.00 95.06 230 PHE A CA 1
ATOM 1736 C C . PHE A 1 230 ? 8.731 1.348 -21.878 1.00 95.06 230 PHE A C 1
ATOM 1738 O O . PHE A 1 230 ? 8.180 0.255 -21.990 1.00 95.06 230 PHE A O 1
ATOM 1745 N N . ASP A 1 231 ? 10.055 1.481 -21.886 1.00 96.00 231 ASP A N 1
ATOM 1746 C CA . ASP A 1 231 ? 10.986 0.349 -21.849 1.00 96.00 231 ASP A CA 1
ATOM 1747 C C . ASP A 1 231 ? 11.592 0.221 -20.445 1.00 96.00 231 ASP A C 1
ATOM 1749 O O . ASP A 1 231 ? 12.040 1.221 -19.877 1.00 96.00 231 ASP A O 1
ATOM 1753 N N . LEU A 1 232 ? 11.707 -1.015 -19.955 1.00 97.31 232 LEU A N 1
ATOM 1754 C CA . LEU A 1 232 ? 12.571 -1.392 -18.834 1.00 97.31 232 LEU A CA 1
ATOM 1755 C C . LEU A 1 232 ? 13.963 -1.746 -19.356 1.00 97.31 232 LEU A C 1
ATOM 1757 O O . LEU A 1 232 ? 14.092 -2.437 -20.372 1.00 97.31 232 LEU A O 1
ATOM 1761 N N . LEU A 1 233 ? 15.008 -1.282 -18.673 1.00 96.62 233 LEU A N 1
ATOM 1762 C CA . LEU A 1 233 ? 16.375 -1.318 -19.183 1.00 96.62 233 LEU A CA 1
ATOM 1763 C C . LEU A 1 233 ? 17.382 -1.842 -18.166 1.00 96.62 233 LEU A C 1
ATOM 1765 O O . LEU A 1 233 ? 17.265 -1.572 -16.970 1.00 96.62 233 LEU A O 1
ATOM 1769 N N . ASP A 1 234 ? 18.449 -2.437 -18.693 1.00 96.31 234 ASP A N 1
ATOM 1770 C CA . ASP A 1 234 ? 19.781 -2.254 -18.127 1.00 96.31 234 ASP A CA 1
ATOM 1771 C C . ASP A 1 234 ? 20.382 -0.977 -18.738 1.00 96.31 234 ASP A C 1
ATOM 1773 O O . ASP A 1 234 ? 20.541 -0.839 -19.959 1.00 96.31 234 ASP A O 1
ATOM 1777 N N . LEU A 1 235 ? 20.587 0.013 -17.881 1.00 96.56 235 LEU A N 1
ATOM 1778 C CA . LEU A 1 235 ? 20.822 1.407 -18.203 1.00 96.56 235 LEU A CA 1
ATOM 1779 C C . LEU A 1 235 ? 22.301 1.645 -1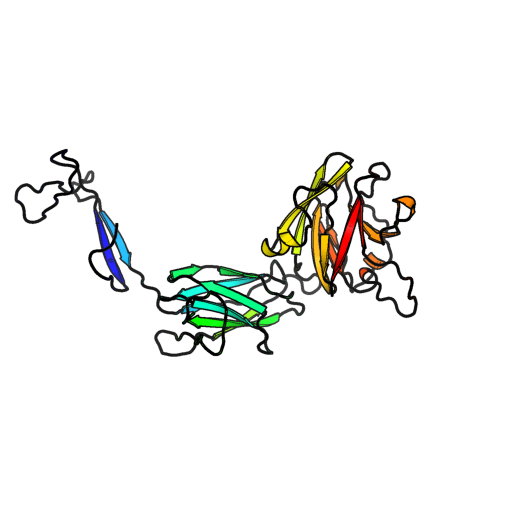8.541 1.00 96.56 235 LEU A C 1
ATOM 1781 O O . LEU A 1 235 ? 23.169 1.570 -17.676 1.00 96.56 235 LEU A O 1
ATOM 1785 N N . GLY A 1 236 ? 22.598 2.002 -19.794 1.00 95.25 236 GLY A N 1
ATOM 1786 C CA . GLY A 1 236 ? 23.963 2.362 -20.202 1.00 95.25 236 GLY A CA 1
ATOM 1787 C C . GLY A 1 236 ? 24.391 3.780 -19.782 1.00 95.25 236 GLY A C 1
ATOM 1788 O O . GLY A 1 236 ? 23.664 4.512 -19.117 1.00 95.25 236 GLY A O 1
ATOM 1789 N N . ASP A 1 237 ? 25.542 4.257 -20.257 1.00 94.06 237 ASP A N 1
ATOM 1790 C CA . ASP A 1 237 ? 25.896 5.688 -20.123 1.00 94.06 237 ASP A CA 1
ATOM 1791 C C . ASP A 1 237 ? 25.110 6.575 -21.105 1.00 94.06 237 ASP A C 1
ATOM 1793 O O . ASP A 1 237 ? 24.948 7.779 -20.920 1.00 94.06 237 ASP A O 1
ATOM 1797 N N . THR A 1 238 ? 24.640 5.977 -22.201 1.00 92.81 238 THR A N 1
ATOM 1798 C CA . THR A 1 238 ? 23.893 6.649 -23.267 1.00 92.81 238 THR A CA 1
ATOM 1799 C C . THR A 1 238 ? 22.775 5.744 -23.756 1.00 92.81 238 THR A C 1
ATOM 1801 O O . THR A 1 238 ? 22.852 4.526 -23.605 1.00 92.81 238 THR A O 1
ATOM 1804 N N . ARG A 1 239 ? 21.792 6.312 -24.464 1.00 93.00 239 ARG A N 1
ATOM 1805 C CA . ARG A 1 239 ? 20.696 5.542 -25.071 1.00 93.00 239 ARG A CA 1
ATOM 1806 C C . ARG A 1 239 ? 21.169 4.376 -25.950 1.00 93.00 239 ARG A C 1
ATOM 1808 O O . ARG A 1 239 ? 20.509 3.343 -26.023 1.00 93.00 239 ARG A O 1
ATOM 1815 N N . ALA A 1 240 ? 22.292 4.554 -26.648 1.00 92.69 240 ALA A N 1
ATOM 1816 C CA . ALA A 1 240 ? 22.866 3.525 -27.513 1.00 92.69 240 ALA A CA 1
ATOM 1817 C C . ALA A 1 240 ? 23.493 2.359 -26.729 1.00 92.69 240 ALA A C 1
ATOM 1819 O O . ALA A 1 240 ? 23.676 1.289 -27.300 1.00 92.69 240 ALA A O 1
ATOM 1820 N N . GLY A 1 241 ? 23.834 2.579 -25.457 1.00 93.75 241 GLY A N 1
ATOM 1821 C CA . GLY A 1 241 ? 24.350 1.558 -24.548 1.00 93.75 241 GLY A CA 1
ATOM 1822 C C . GLY A 1 241 ? 23.275 0.854 -23.720 1.00 93.75 241 GLY A C 1
ATOM 1823 O O . GLY A 1 241 ? 23.613 -0.092 -23.024 1.00 93.75 241 GLY A O 1
ATOM 1824 N N . ASP A 1 242 ? 22.015 1.293 -23.781 1.00 94.88 242 ASP A N 1
ATOM 1825 C CA . ASP A 1 242 ? 20.919 0.628 -23.072 1.00 94.88 242 ASP A CA 1
ATOM 1826 C C . ASP A 1 242 ? 20.655 -0.769 -23.640 1.00 94.88 242 ASP A C 1
ATOM 1828 O O . ASP A 1 242 ? 20.536 -0.941 -24.861 1.00 94.88 242 ASP A O 1
ATOM 1832 N N . VAL A 1 243 ? 20.428 -1.733 -22.753 1.00 93.81 243 VAL A N 1
ATOM 1833 C CA . VAL A 1 243 ? 19.879 -3.044 -23.106 1.00 93.81 243 VAL A CA 1
ATOM 1834 C C . VAL A 1 243 ? 18.410 -3.068 -22.702 1.00 93.81 243 VAL A C 1
ATOM 1836 O O . VAL A 1 243 ? 18.081 -2.843 -21.543 1.00 93.81 243 VAL A O 1
ATOM 1839 N N . VAL A 1 244 ? 17.514 -3.323 -23.658 1.00 94.19 244 VAL A N 1
ATOM 1840 C CA . VAL A 1 244 ? 16.075 -3.428 -23.367 1.00 94.19 244 VAL A CA 1
ATOM 1841 C C . VAL A 1 244 ? 15.774 -4.785 -22.747 1.00 94.19 244 VAL A C 1
ATOM 1843 O O . VAL A 1 244 ? 16.110 -5.813 -23.334 1.00 94.19 244 VAL A O 1
ATOM 1846 N N . LEU A 1 245 ? 15.137 -4.761 -21.580 1.00 94.25 245 LEU A N 1
ATOM 1847 C CA . LEU A 1 245 ? 14.739 -5.941 -20.814 1.00 94.25 245 LEU A CA 1
ATOM 1848 C C . LEU A 1 245 ? 13.251 -6.252 -20.985 1.00 94.25 245 LEU A C 1
ATOM 1850 O O . LEU A 1 245 ? 12.899 -7.416 -21.100 1.00 94.25 245 LEU A O 1
ATOM 1854 N N . ALA A 1 246 ? 12.405 -5.223 -21.047 1.00 94.06 246 ALA A N 1
ATOM 1855 C CA . ALA A 1 246 ? 10.983 -5.324 -21.376 1.00 94.06 246 ALA A CA 1
ATOM 1856 C C . ALA A 1 246 ? 10.529 -4.048 -22.095 1.00 94.06 246 ALA A C 1
ATOM 1858 O O . ALA A 1 246 ? 11.150 -2.992 -21.929 1.00 94.06 246 ALA A O 1
ATOM 1859 N N . SER A 1 247 ? 9.481 -4.122 -22.910 1.00 93.75 247 SER A N 1
ATOM 1860 C CA . SER A 1 247 ? 9.010 -2.987 -23.705 1.00 93.75 247 SER A CA 1
ATOM 1861 C C . SER A 1 247 ? 7.503 -2.992 -23.892 1.00 93.75 247 SER A C 1
ATOM 1863 O O . SER A 1 247 ? 6.934 -3.870 -24.538 1.00 93.75 247 SER A O 1
ATOM 1865 N N . GLN A 1 248 ? 6.870 -1.931 -23.405 1.00 92.81 248 GLN A N 1
ATOM 1866 C CA . GLN A 1 248 ? 5.434 -1.732 -23.515 1.00 92.81 248 GLN A CA 1
ATOM 1867 C C . GLN A 1 248 ? 5.013 -1.433 -24.965 1.00 92.81 248 GLN A C 1
ATOM 1869 O O . GLN A 1 248 ? 5.573 -0.557 -25.627 1.00 92.81 248 GLN A O 1
ATOM 1874 N N . GLY A 1 249 ? 3.989 -2.119 -25.468 1.00 84.31 249 GLY A N 1
ATOM 1875 C CA . GLY A 1 249 ? 3.263 -1.812 -26.702 1.00 84.31 249 GLY A CA 1
ATOM 1876 C C . GLY A 1 249 ? 4.038 -2.018 -28.006 1.00 84.31 249 GLY A C 1
ATOM 1877 O O . GLY A 1 249 ? 3.594 -1.555 -29.061 1.00 84.31 249 GLY A O 1
ATOM 1878 N N . ARG A 1 250 ? 5.209 -2.668 -27.972 1.00 77.75 250 ARG A N 1
ATOM 1879 C CA . ARG A 1 250 ? 6.087 -2.798 -29.152 1.00 77.75 250 ARG A CA 1
ATOM 1880 C C . ARG A 1 250 ? 6.215 -4.202 -29.722 1.00 77.75 250 ARG A C 1
ATOM 1882 O O . ARG A 1 250 ? 6.772 -4.320 -30.814 1.00 77.75 250 ARG A O 1
ATOM 1889 N N . ASN A 1 251 ? 5.684 -5.224 -29.046 1.00 72.38 251 ASN A N 1
ATOM 1890 C CA . ASN A 1 251 ? 5.770 -6.633 -29.456 1.00 72.38 251 ASN A CA 1
ATOM 1891 C C . ASN A 1 251 ? 7.194 -7.034 -29.888 1.00 72.38 251 ASN A C 1
ATOM 1893 O O . ASN A 1 251 ? 7.377 -7.700 -30.909 1.00 72.38 251 ASN A O 1
ATOM 1897 N N . ILE A 1 252 ? 8.208 -6.549 -29.164 1.00 75.69 252 ILE A N 1
ATOM 1898 C CA . ILE A 1 252 ? 9.610 -6.890 -29.436 1.00 75.69 252 ILE A CA 1
ATOM 1899 C C . ILE A 1 252 ? 10.067 -8.150 -28.682 1.00 75.69 252 ILE A C 1
ATOM 1901 O O . ILE A 1 252 ? 11.120 -8.676 -29.035 1.00 75.69 252 ILE A O 1
ATOM 1905 N N . ASP A 1 253 ? 9.272 -8.626 -27.713 1.00 72.81 253 ASP A N 1
ATOM 1906 C CA . ASP A 1 253 ? 9.404 -9.898 -26.977 1.00 72.81 253 ASP A CA 1
ATOM 1907 C C . ASP A 1 253 ? 10.838 -10.208 -26.477 1.00 72.81 253 ASP A C 1
ATOM 1909 O O . ASP A 1 253 ? 11.442 -11.220 -26.855 1.00 72.81 253 ASP A O 1
ATOM 1913 N N . PRO A 1 254 ? 11.473 -9.301 -25.704 1.00 74.56 254 PRO A N 1
ATOM 1914 C CA . PRO A 1 254 ? 12.746 -9.570 -25.049 1.00 74.56 254 PRO A CA 1
ATOM 1915 C C . PRO A 1 254 ? 12.615 -10.718 -24.040 1.00 74.56 254 PRO A C 1
ATOM 1917 O O . PRO A 1 254 ? 11.579 -10.919 -23.418 1.00 74.56 254 PRO A O 1
ATOM 1920 N N . ALA A 1 255 ? 13.710 -11.462 -23.844 1.00 75.12 255 ALA A N 1
ATOM 1921 C CA . ALA A 1 255 ? 13.708 -12.704 -23.067 1.00 75.12 255 ALA A CA 1
ATOM 1922 C C . ALA A 1 255 ? 13.066 -12.617 -21.659 1.00 75.12 255 ALA A C 1
ATOM 1924 O O . ALA A 1 255 ? 12.383 -13.576 -21.297 1.00 75.12 255 ALA A O 1
ATOM 1925 N N . PRO A 1 256 ? 13.228 -11.524 -20.880 1.00 81.12 256 PRO A N 1
ATOM 1926 C CA . PRO A 1 256 ? 12.557 -11.386 -19.586 1.00 81.12 256 PRO A CA 1
ATOM 1927 C C . PRO A 1 256 ? 11.023 -11.373 -19.635 1.00 81.12 256 PRO A C 1
ATOM 1929 O O . PRO A 1 256 ? 10.400 -11.746 -18.648 1.00 81.12 256 PRO A O 1
ATOM 1932 N N . GLU A 1 257 ? 10.390 -11.007 -20.753 1.00 83.38 257 GLU A N 1
ATOM 1933 C CA . GLU A 1 257 ? 8.919 -11.028 -20.870 1.00 83.38 257 GLU A CA 1
ATOM 1934 C C . GLU A 1 257 ? 8.354 -12.459 -20.858 1.00 83.38 257 GLU A C 1
ATOM 1936 O O . GLU A 1 257 ? 7.226 -12.680 -20.423 1.00 83.38 257 GLU A O 1
ATOM 1941 N N . ALA A 1 258 ? 9.157 -13.447 -21.267 1.00 86.94 258 ALA A N 1
ATOM 1942 C CA . ALA A 1 258 ? 8.797 -14.865 -21.232 1.00 86.94 258 ALA A CA 1
ATOM 1943 C C . ALA A 1 258 ? 9.160 -15.559 -19.904 1.00 86.94 258 ALA A C 1
ATOM 1945 O O . ALA A 1 258 ? 8.864 -16.746 -19.729 1.00 86.94 258 ALA A O 1
ATOM 1946 N N . ASP A 1 259 ? 9.829 -14.859 -18.983 1.00 89.94 259 ASP A N 1
ATOM 1947 C CA . ASP A 1 259 ? 10.222 -15.403 -17.689 1.00 89.94 259 ASP A CA 1
ATOM 1948 C C . ASP A 1 259 ? 9.015 -15.436 -16.731 1.00 89.94 259 ASP A C 1
ATOM 1950 O O . ASP A 1 259 ? 8.484 -14.383 -16.357 1.00 89.94 259 ASP A O 1
ATOM 1954 N N . PRO A 1 260 ? 8.573 -16.626 -16.278 1.00 90.50 260 PRO A N 1
ATOM 1955 C CA . PRO A 1 260 ? 7.428 -16.733 -15.382 1.00 90.50 260 PRO A CA 1
ATOM 1956 C C . PRO A 1 260 ? 7.658 -16.062 -14.020 1.00 90.50 260 PRO A C 1
ATOM 1958 O O . PRO A 1 260 ? 6.680 -15.733 -13.356 1.00 90.50 260 PRO A O 1
ATOM 1961 N N . GLN A 1 261 ? 8.908 -15.843 -13.590 1.00 91.31 261 GLN A N 1
ATOM 1962 C CA . GLN A 1 261 ? 9.195 -15.125 -12.343 1.00 91.31 261 GLN A CA 1
ATOM 1963 C C . GLN A 1 261 ? 9.007 -13.613 -12.486 1.00 91.31 261 GLN A C 1
ATOM 1965 O O . GLN A 1 261 ? 8.645 -12.957 -11.513 1.00 91.31 261 GLN A O 1
ATOM 1970 N N . VAL A 1 262 ? 9.224 -13.064 -13.687 1.00 93.19 262 VAL A N 1
ATOM 1971 C CA . VAL A 1 262 ? 8.953 -11.651 -13.995 1.00 93.19 262 VAL A CA 1
ATOM 1972 C C . VAL A 1 262 ? 7.450 -11.417 -14.108 1.00 93.19 262 VAL A C 1
ATOM 1974 O O . VAL A 1 262 ? 6.969 -10.350 -13.726 1.00 93.19 262 VAL A O 1
ATOM 1977 N N . ALA A 1 263 ? 6.705 -12.419 -14.594 1.00 92.38 263 ALA A N 1
ATOM 1978 C CA . ALA A 1 263 ? 5.251 -12.366 -14.752 1.00 92.38 263 ALA A CA 1
ATOM 1979 C C . ALA A 1 263 ? 4.811 -11.060 -15.443 1.00 92.38 263 ALA A C 1
ATOM 1981 O O . ALA A 1 263 ? 4.001 -10.292 -14.910 1.00 92.38 263 ALA A O 1
ATOM 1982 N N . TRP A 1 264 ? 5.437 -10.784 -16.590 1.00 93.94 264 TRP A N 1
ATOM 1983 C CA . TRP A 1 264 ? 5.217 -9.579 -17.381 1.00 93.94 264 TRP A CA 1
ATOM 1984 C C . TRP A 1 264 ? 3.773 -9.501 -17.882 1.00 93.94 264 TRP A C 1
ATOM 1986 O O . TRP A 1 264 ? 3.240 -10.467 -18.429 1.00 93.94 264 TRP A O 1
ATOM 1996 N N . VAL A 1 265 ? 3.159 -8.332 -17.719 1.00 93.19 265 VAL A N 1
ATOM 1997 C CA . VAL A 1 265 ? 1.850 -7.997 -18.281 1.00 93.19 265 VAL A CA 1
ATOM 1998 C C . VAL A 1 265 ? 1.941 -6.639 -18.962 1.00 93.19 265 VAL A C 1
ATOM 2000 O O . VAL A 1 265 ? 2.478 -5.692 -18.392 1.00 93.19 265 VAL A O 1
ATOM 2003 N N . ASP A 1 266 ? 1.373 -6.545 -20.160 1.00 92.88 266 ASP A N 1
ATOM 2004 C CA . ASP A 1 266 ? 1.281 -5.324 -20.958 1.00 92.88 266 ASP A CA 1
ATOM 2005 C C . ASP A 1 266 ? -0.141 -5.195 -21.527 1.00 92.88 266 ASP A C 1
ATOM 2007 O O . ASP A 1 266 ? -0.533 -5.894 -22.464 1.00 92.88 266 ASP A O 1
ATOM 2011 N N . GLU A 1 267 ? -0.938 -4.322 -20.911 1.00 91.56 267 GLU A N 1
ATOM 2012 C CA . GLU A 1 267 ? -2.371 -4.152 -21.153 1.00 91.56 267 GLU A CA 1
ATOM 2013 C C . GLU A 1 267 ? -2.701 -2.671 -21.380 1.00 91.56 267 GLU A C 1
ATOM 2015 O O . GLU A 1 267 ? -3.334 -1.990 -20.569 1.00 91.56 267 GLU A O 1
ATOM 2020 N N . GLY A 1 268 ? -2.271 -2.145 -22.528 1.00 90.69 268 GLY A N 1
ATOM 2021 C CA . GLY A 1 268 ? -2.531 -0.755 -22.894 1.00 90.69 268 GLY A CA 1
ATOM 2022 C C . GLY A 1 268 ? -1.729 0.196 -22.002 1.00 90.69 268 GLY A C 1
ATOM 2023 O O . GLY A 1 268 ? -0.506 0.145 -22.060 1.00 90.69 268 GLY A O 1
ATOM 2024 N N . PRO A 1 269 ? -2.354 1.098 -21.219 1.00 93.81 269 PRO A N 1
ATOM 2025 C CA . PRO A 1 269 ? -1.603 1.994 -20.340 1.00 93.81 269 PRO A CA 1
ATOM 2026 C C . PRO A 1 269 ? -0.961 1.261 -19.158 1.00 93.81 269 PRO A C 1
ATOM 2028 O O . PRO A 1 269 ? 0.015 1.760 -18.605 1.00 93.81 269 PRO A O 1
ATOM 2031 N N . ILE A 1 270 ? -1.474 0.088 -18.787 1.00 95.38 270 ILE A N 1
ATOM 2032 C CA . ILE A 1 270 ? -0.999 -0.669 -17.635 1.00 95.38 270 ILE A CA 1
ATOM 2033 C C . ILE A 1 270 ? 0.110 -1.622 -18.062 1.00 95.38 270 ILE A C 1
ATOM 2035 O O . ILE A 1 270 ? -0.061 -2.396 -19.003 1.00 95.38 270 ILE A O 1
ATOM 2039 N N . MET A 1 271 ? 1.224 -1.599 -17.335 1.00 95.19 271 MET A N 1
ATOM 2040 C CA . MET A 1 271 ? 2.209 -2.677 -17.364 1.00 95.19 271 MET A CA 1
ATOM 2041 C C . MET A 1 271 ? 2.478 -3.171 -15.947 1.00 95.19 271 MET A C 1
ATOM 2043 O O . MET A 1 271 ? 2.511 -2.370 -15.009 1.00 95.19 271 MET A O 1
ATOM 2047 N N . ARG A 1 272 ? 2.696 -4.477 -15.790 1.00 96.50 272 ARG A N 1
ATOM 2048 C CA . ARG A 1 272 ? 3.036 -5.090 -14.504 1.00 96.50 272 ARG A CA 1
ATOM 2049 C C . ARG A 1 272 ? 4.216 -6.028 -14.641 1.00 96.50 272 ARG A C 1
ATOM 2051 O O . ARG A 1 272 ? 4.351 -6.734 -15.637 1.00 96.50 272 ARG A O 1
ATOM 2058 N N . PHE A 1 273 ? 5.069 -6.029 -13.629 1.00 96.56 273 PHE A N 1
ATOM 2059 C CA . PHE A 1 273 ? 6.265 -6.860 -13.595 1.00 96.56 273 PHE A CA 1
ATOM 2060 C C . PHE A 1 273 ? 6.708 -7.108 -12.161 1.00 96.56 273 PHE A C 1
ATOM 2062 O O . PHE A 1 273 ? 6.498 -6.286 -11.273 1.00 96.56 273 PHE A O 1
ATOM 2069 N N . THR A 1 274 ? 7.363 -8.236 -11.943 1.00 96.38 274 THR A N 1
ATOM 2070 C CA . THR A 1 274 ? 8.018 -8.576 -10.685 1.00 96.38 274 THR A CA 1
ATOM 2071 C C . THR A 1 274 ? 9.521 -8.391 -10.848 1.00 96.38 274 THR A C 1
ATOM 2073 O O . THR A 1 274 ? 10.101 -8.861 -11.828 1.00 96.38 274 THR A O 1
ATOM 2076 N N . VAL A 1 275 ? 10.176 -7.719 -9.897 1.00 96.38 275 VAL A N 1
ATOM 2077 C CA . VAL A 1 275 ? 11.641 -7.542 -9.890 1.00 96.38 275 VAL A CA 1
ATOM 2078 C C . VAL A 1 275 ? 12.312 -8.846 -9.441 1.00 96.38 275 VAL A C 1
ATOM 2080 O O . VAL A 1 275 ? 12.822 -8.954 -8.330 1.00 96.38 275 VAL A O 1
ATOM 2083 N N . ALA A 1 276 ? 12.262 -9.871 -10.285 1.00 93.81 276 ALA A N 1
ATOM 2084 C CA . ALA A 1 276 ? 12.764 -11.216 -10.010 1.00 93.81 276 ALA A CA 1
ATOM 2085 C C . ALA A 1 276 ? 13.297 -11.877 -11.291 1.00 93.81 276 ALA A C 1
ATOM 2087 O O . ALA A 1 276 ? 13.184 -11.311 -12.383 1.00 93.81 276 ALA A O 1
ATOM 2088 N N . GLY A 1 277 ? 13.887 -13.068 -11.163 1.00 91.19 277 GLY A N 1
ATOM 2089 C CA . GLY A 1 277 ? 14.330 -13.855 -12.308 1.00 91.19 277 GLY A CA 1
ATOM 2090 C C . GLY A 1 277 ? 15.345 -13.100 -13.164 1.00 91.19 277 GLY A C 1
ATOM 2091 O O . GLY A 1 277 ? 16.224 -12.385 -12.674 1.00 91.19 277 GLY A O 1
ATOM 2092 N N . THR A 1 278 ? 15.197 -13.218 -14.476 1.00 89.62 278 THR A N 1
ATOM 2093 C CA . THR A 1 278 ? 16.064 -12.556 -15.458 1.00 89.62 278 THR A CA 1
ATOM 2094 C C . THR A 1 278 ? 16.054 -11.029 -15.359 1.00 89.62 278 THR A C 1
ATOM 2096 O O . THR A 1 278 ? 17.081 -10.417 -15.646 1.00 89.62 278 THR A O 1
ATOM 2099 N N . LEU A 1 279 ? 14.969 -10.403 -14.884 1.00 91.56 279 LEU A N 1
ATOM 2100 C CA . LEU A 1 279 ? 14.915 -8.952 -14.660 1.00 91.56 279 LEU A CA 1
ATOM 2101 C C . LEU A 1 279 ? 15.813 -8.519 -13.486 1.00 91.56 279 LEU A C 1
ATOM 2103 O O . LEU A 1 279 ? 16.399 -7.436 -13.514 1.00 91.56 279 LEU A O 1
ATOM 2107 N N . ALA A 1 280 ? 15.975 -9.393 -12.489 1.00 90.31 280 ALA A N 1
ATOM 2108 C CA . ALA A 1 280 ? 16.884 -9.218 -11.357 1.00 90.31 280 ALA A CA 1
ATOM 2109 C C . ALA A 1 280 ? 18.303 -9.776 -11.609 1.00 90.31 280 ALA A C 1
ATOM 2111 O O . ALA A 1 280 ? 19.137 -9.759 -10.705 1.00 90.31 280 ALA A O 1
ATOM 2112 N N . GLY A 1 281 ? 18.602 -10.266 -12.820 1.00 84.88 281 GLY A N 1
ATOM 2113 C CA . GLY A 1 281 ? 19.901 -10.866 -13.150 1.00 84.88 281 GLY A CA 1
ATOM 2114 C C . GLY A 1 281 ? 20.093 -12.298 -12.652 1.00 84.88 281 GLY A C 1
ATOM 2115 O O . GLY A 1 281 ? 21.217 -12.805 -12.657 1.00 84.88 281 GLY A O 1
ATOM 2116 N N . GLU A 1 282 ? 19.024 -12.971 -12.232 1.00 80.88 282 GLU A N 1
ATOM 2117 C CA . GLU A 1 282 ? 19.049 -14.343 -11.726 1.00 80.88 282 GLU A CA 1
ATOM 2118 C C . GLU A 1 282 ? 19.151 -15.333 -12.898 1.00 80.88 282 GLU A C 1
ATOM 2120 O O . GLU A 1 282 ? 18.209 -16.033 -13.255 1.00 80.88 282 GLU A O 1
ATOM 2125 N N . ALA A 1 283 ? 20.320 -15.387 -13.541 1.00 69.38 283 ALA A N 1
ATOM 2126 C CA . ALA A 1 283 ? 20.620 -16.351 -14.595 1.00 69.38 283 ALA A CA 1
ATOM 2127 C C . ALA A 1 283 ? 21.759 -17.292 -14.160 1.00 69.38 283 ALA A C 1
ATOM 2129 O O . ALA A 1 283 ? 22.873 -16.834 -13.875 1.00 69.38 283 ALA A O 1
ATOM 2130 N N . PRO A 1 284 ? 21.544 -18.623 -14.139 1.00 56.31 284 PRO A N 1
ATOM 2131 C CA . PRO A 1 284 ? 22.596 -19.570 -13.791 1.00 56.31 284 PRO A CA 1
ATOM 2132 C C . PRO A 1 284 ? 23.802 -19.457 -14.738 1.00 56.31 284 PRO A C 1
ATOM 2134 O O . PRO A 1 284 ? 23.714 -19.767 -15.924 1.00 56.31 284 PRO A O 1
ATOM 2137 N N . GLY A 1 285 ? 24.961 -19.065 -14.199 1.00 57.31 285 GLY A N 1
ATOM 2138 C CA . GLY A 1 285 ? 26.256 -19.198 -14.876 1.00 57.31 285 GLY A CA 1
ATOM 2139 C C . GLY A 1 285 ? 26.741 -18.010 -15.716 1.00 57.31 285 GLY A C 1
ATOM 2140 O O . GLY A 1 285 ? 27.784 -18.149 -16.354 1.00 57.31 285 GLY A O 1
ATOM 2141 N N . ASN A 1 286 ? 26.067 -16.852 -15.700 1.00 62.94 286 ASN A N 1
ATOM 2142 C CA . ASN A 1 286 ? 26.577 -15.632 -16.339 1.00 62.94 286 ASN A CA 1
ATOM 2143 C C . ASN A 1 286 ? 26.564 -14.427 -15.372 1.00 62.94 286 ASN A C 1
ATOM 2145 O O . ASN A 1 286 ? 25.503 -13.849 -15.143 1.00 62.94 286 ASN A O 1
ATOM 2149 N N . PRO A 1 287 ? 27.727 -14.002 -14.841 1.00 59.19 287 PRO A N 1
ATOM 2150 C CA . PRO A 1 287 ? 27.816 -12.857 -13.932 1.00 59.19 287 PRO A CA 1
ATOM 2151 C C . PRO A 1 287 ? 27.624 -11.492 -14.618 1.00 59.19 287 PRO A C 1
ATOM 2153 O O . PRO A 1 287 ? 27.570 -10.485 -13.926 1.00 59.19 287 PRO A O 1
ATOM 2156 N N . ASN A 1 288 ? 27.531 -11.442 -15.953 1.00 69.56 288 ASN A N 1
ATOM 2157 C CA . ASN A 1 288 ? 27.296 -10.219 -16.732 1.00 69.56 288 ASN A CA 1
ATOM 2158 C C . ASN A 1 288 ? 25.882 -10.203 -17.333 1.00 69.56 288 ASN A C 1
ATOM 2160 O O . ASN A 1 288 ? 25.694 -9.757 -18.466 1.00 69.56 288 ASN A O 1
ATOM 2164 N N . THR A 1 289 ? 24.911 -10.801 -16.646 1.00 81.69 289 THR A N 1
ATOM 2165 C CA . THR A 1 289 ? 23.518 -10.775 -17.105 1.00 81.69 289 THR A CA 1
ATOM 2166 C C . THR A 1 289 ? 22.971 -9.363 -16.893 1.00 81.69 289 THR A C 1
ATOM 2168 O O . THR A 1 289 ? 23.054 -8.885 -15.764 1.00 81.69 289 THR A O 1
ATOM 2171 N N . PRO A 1 290 ? 22.458 -8.694 -17.943 1.00 86.50 290 PRO A N 1
ATOM 2172 C CA . PRO A 1 290 ? 21.827 -7.384 -17.810 1.00 86.50 290 PRO A CA 1
ATOM 2173 C C . PRO A 1 290 ? 20.745 -7.393 -16.728 1.00 86.50 290 PRO A C 1
ATOM 2175 O O . PRO A 1 290 ? 19.943 -8.325 -16.674 1.00 86.50 290 PRO A O 1
ATOM 2178 N N . THR A 1 291 ? 20.725 -6.369 -15.879 1.00 92.75 291 THR A N 1
ATOM 2179 C CA . THR A 1 291 ? 19.796 -6.257 -14.743 1.00 92.75 291 THR A CA 1
ATOM 2180 C C . THR A 1 291 ? 19.012 -4.963 -14.810 1.00 92.75 291 THR A C 1
ATOM 2182 O O . THR A 1 291 ? 19.548 -3.954 -15.266 1.00 92.75 291 THR A O 1
ATOM 2185 N N . LEU A 1 292 ? 17.776 -4.964 -14.311 1.00 96.56 292 LEU A N 1
ATOM 2186 C CA . LEU A 1 292 ? 16.957 -3.758 -14.256 1.00 96.56 292 LEU A CA 1
ATOM 2187 C C . LEU A 1 292 ? 17.670 -2.640 -13.491 1.00 96.56 292 LEU A C 1
ATOM 2189 O O . LEU A 1 292 ? 17.953 -2.767 -12.303 1.00 96.56 292 LEU A O 1
ATOM 2193 N N . SER A 1 293 ? 17.937 -1.536 -14.180 1.00 97.56 293 SER A N 1
ATOM 2194 C CA . SER A 1 293 ? 18.603 -0.361 -13.610 1.00 97.56 293 SER A CA 1
ATOM 2195 C C . SER A 1 293 ? 18.084 0.962 -14.175 1.00 97.56 293 SER A C 1
ATOM 2197 O O . SER A 1 293 ? 18.509 2.037 -13.749 1.00 97.56 293 SER A O 1
ATOM 2199 N N . GLY A 1 294 ? 17.113 0.935 -15.090 1.00 97.94 294 GLY A N 1
ATOM 2200 C CA . GLY A 1 294 ? 16.415 2.150 -15.482 1.00 97.94 294 GLY A CA 1
ATOM 2201 C C . GLY A 1 294 ? 15.301 1.952 -16.487 1.00 97.94 294 GLY A C 1
ATOM 2202 O O . GLY A 1 294 ? 14.848 0.838 -16.752 1.00 97.94 294 GLY A O 1
ATOM 2203 N N . TYR A 1 295 ? 14.857 3.075 -17.033 1.00 97.88 295 TYR A N 1
ATOM 2204 C CA . TYR A 1 295 ? 13.731 3.139 -17.946 1.00 97.88 295 TYR A CA 1
ATOM 2205 C C . TYR A 1 295 ? 13.931 4.202 -19.018 1.00 97.88 295 TYR A C 1
ATOM 2207 O O . TYR A 1 295 ? 14.708 5.145 -18.849 1.00 97.88 295 TYR A O 1
ATOM 2215 N N . ARG A 1 296 ? 13.196 4.084 -20.126 1.00 96.75 296 ARG A N 1
ATOM 2216 C CA . ARG A 1 296 ? 13.124 5.140 -21.145 1.00 96.75 296 ARG A CA 1
ATOM 2217 C C . ARG A 1 296 ? 11.843 5.100 -21.954 1.00 96.75 296 ARG A C 1
ATOM 2219 O O . ARG A 1 296 ? 11.143 4.097 -21.986 1.00 96.75 296 ARG A O 1
ATOM 2226 N N . CYS A 1 297 ? 11.613 6.159 -22.724 1.00 96.31 297 CYS A N 1
ATOM 2227 C CA . CYS A 1 297 ? 10.647 6.129 -23.808 1.00 96.31 297 CYS A CA 1
ATOM 2228 C C . CYS A 1 297 ? 11.222 5.340 -24.981 1.00 96.31 297 CYS A C 1
ATOM 2230 O O . CYS A 1 297 ? 12.316 5.629 -25.482 1.00 96.31 297 CYS A O 1
ATOM 2232 N N . ALA A 1 298 ? 10.447 4.392 -25.482 1.00 93.38 298 ALA A N 1
ATOM 2233 C CA . ALA A 1 298 ? 10.827 3.473 -26.538 1.00 93.38 298 ALA A CA 1
ATOM 2234 C C . ALA A 1 298 ? 11.003 4.165 -27.907 1.00 93.38 298 ALA A C 1
ATOM 2236 O O . ALA A 1 298 ? 11.774 3.710 -28.761 1.00 93.38 298 ALA A O 1
ATOM 2237 N N . VAL A 1 299 ? 10.341 5.308 -28.121 1.00 93.12 299 VAL A N 1
ATOM 2238 C CA . VAL A 1 299 ? 10.469 6.116 -29.346 1.00 93.12 299 VAL A CA 1
ATOM 2239 C C . VAL A 1 299 ? 11.887 6.676 -29.481 1.00 93.12 299 VAL A C 1
ATOM 2241 O O . VAL A 1 299 ? 12.352 7.444 -28.643 1.00 93.12 299 VAL A O 1
ATOM 2244 N N . THR A 1 300 ? 12.568 6.339 -30.581 1.00 87.81 300 THR A N 1
ATOM 2245 C CA . THR A 1 300 ? 13.977 6.694 -30.834 1.00 87.81 300 THR A CA 1
ATOM 2246 C C . THR A 1 300 ? 14.267 8.197 -30.753 1.00 87.81 300 THR A C 1
ATOM 2248 O O . THR A 1 300 ? 15.348 8.576 -30.317 1.00 87.81 300 THR A O 1
ATOM 2251 N N . GLY A 1 301 ? 13.318 9.050 -31.153 1.00 88.69 301 GLY A N 1
ATOM 2252 C CA . GLY A 1 301 ? 13.466 10.510 -31.116 1.00 88.69 301 GLY A CA 1
ATOM 2253 C C . GLY A 1 301 ? 13.321 11.139 -29.726 1.00 88.69 301 GLY A C 1
ATOM 2254 O O . GLY A 1 301 ? 13.600 12.323 -29.575 1.00 88.69 301 GLY A O 1
ATOM 2255 N N . HIS A 1 302 ? 12.900 10.377 -28.715 1.00 93.44 302 HIS A N 1
ATOM 2256 C CA . HIS A 1 302 ? 12.681 10.858 -27.348 1.00 93.44 302 HIS A CA 1
ATOM 2257 C C . HIS A 1 302 ? 13.892 10.510 -26.473 1.00 93.44 302 HIS A C 1
ATOM 2259 O O . HIS A 1 302 ? 13.782 9.797 -25.478 1.00 93.44 302 HIS A O 1
ATOM 2265 N N . ALA A 1 303 ? 15.083 10.932 -26.907 1.00 88.50 303 ALA A N 1
ATOM 2266 C CA . ALA A 1 303 ? 16.346 10.473 -26.326 1.00 88.50 303 ALA A CA 1
ATOM 2267 C C . ALA A 1 303 ? 16.498 10.823 -24.836 1.00 88.50 303 ALA A C 1
ATOM 2269 O O . ALA A 1 303 ? 17.053 10.020 -24.090 1.00 88.50 303 ALA A O 1
ATOM 2270 N N . GLU A 1 304 ? 15.947 11.967 -24.430 1.00 90.62 304 GLU A N 1
ATOM 2271 C CA . GLU A 1 304 ? 16.020 12.498 -23.065 1.00 90.62 304 GLU A CA 1
ATOM 2272 C C . GLU A 1 304 ? 14.958 11.911 -22.122 1.00 90.62 304 GLU A C 1
ATOM 2274 O O . GLU A 1 304 ? 15.066 12.078 -20.914 1.00 90.62 304 GLU A O 1
ATOM 2279 N N . MET A 1 305 ? 13.940 11.207 -22.637 1.00 96.12 305 MET A N 1
ATOM 2280 C CA . MET A 1 305 ? 12.934 10.530 -21.807 1.00 96.12 305 MET A CA 1
ATOM 2281 C C . MET A 1 305 ? 13.533 9.245 -21.238 1.00 96.12 305 MET A C 1
ATOM 2283 O O . MET A 1 305 ? 13.290 8.165 -21.777 1.00 96.12 305 MET A O 1
ATOM 2287 N N . ARG A 1 306 ? 14.388 9.366 -20.224 1.00 96.81 306 ARG A N 1
ATOM 2288 C CA . ARG A 1 306 ? 15.179 8.269 -19.666 1.00 96.81 306 ARG A CA 1
ATOM 2289 C C . ARG A 1 306 ? 15.562 8.568 -18.224 1.00 96.81 306 ARG A C 1
ATOM 2291 O O . ARG A 1 306 ? 16.082 9.646 -17.956 1.00 96.81 306 ARG A O 1
ATOM 2298 N N . GLY A 1 307 ? 15.356 7.609 -17.332 1.00 97.31 307 GLY A N 1
ATOM 2299 C CA . GLY A 1 307 ? 15.691 7.726 -15.915 1.00 97.31 307 GLY A CA 1
ATOM 2300 C C . GLY A 1 307 ? 16.220 6.417 -15.341 1.00 97.31 307 GLY A C 1
ATOM 2301 O O . GLY A 1 307 ? 16.360 5.420 -16.055 1.00 97.31 307 GLY A O 1
ATOM 2302 N N . ALA A 1 308 ? 16.564 6.448 -14.058 1.00 98.12 308 ALA A N 1
ATOM 2303 C CA . ALA A 1 308 ? 17.196 5.334 -13.365 1.00 98.12 308 ALA A CA 1
ATOM 2304 C C . ALA A 1 308 ? 16.234 4.636 -12.401 1.00 98.12 308 ALA A C 1
ATOM 2306 O O . ALA A 1 308 ? 15.341 5.263 -11.829 1.00 98.12 308 ALA A O 1
ATOM 2307 N N . PHE A 1 309 ? 16.478 3.346 -12.192 1.00 98.44 309 PHE A N 1
ATOM 2308 C CA . PHE A 1 309 ? 15.938 2.592 -11.074 1.00 98.44 309 PHE A CA 1
ATOM 2309 C C . PHE A 1 309 ? 17.059 2.274 -10.087 1.00 98.44 309 PHE A C 1
ATOM 2311 O O . PHE A 1 309 ? 18.168 1.924 -10.493 1.00 98.44 309 PHE A O 1
ATOM 2318 N N . ILE A 1 310 ? 16.765 2.372 -8.794 1.00 97.88 310 ILE A N 1
ATOM 2319 C CA . ILE A 1 310 ? 17.581 1.776 -7.730 1.00 97.88 310 ILE A CA 1
ATOM 2320 C C . ILE A 1 310 ? 16.859 0.512 -7.280 1.00 97.88 310 ILE A C 1
ATOM 2322 O O . ILE A 1 310 ? 15.669 0.574 -6.994 1.00 97.88 310 ILE A O 1
ATOM 2326 N N . ILE A 1 311 ? 17.557 -0.623 -7.230 1.00 97.31 311 ILE A N 1
ATOM 2327 C CA . ILE A 1 311 ? 16.983 -1.886 -6.757 1.00 97.31 311 ILE A CA 1
ATOM 2328 C C . ILE A 1 311 ? 17.532 -2.196 -5.366 1.00 97.31 311 ILE A C 1
ATOM 2330 O O . ILE A 1 311 ? 18.738 -2.385 -5.204 1.00 97.31 311 ILE A O 1
ATOM 2334 N N . GLU A 1 312 ? 16.643 -2.244 -4.383 1.00 95.62 312 GLU A N 1
ATOM 2335 C CA . GLU A 1 312 ? 16.912 -2.673 -3.011 1.00 95.62 312 GLU A CA 1
ATOM 2336 C C . GLU A 1 312 ? 16.593 -4.163 -2.832 1.00 95.62 312 GLU A C 1
ATOM 2338 O O . GLU A 1 312 ? 15.845 -4.748 -3.622 1.00 95.62 312 GLU A O 1
ATOM 2343 N N . ASP A 1 313 ? 17.183 -4.772 -1.804 1.00 88.06 313 ASP A N 1
ATOM 2344 C CA . ASP A 1 313 ? 16.886 -6.145 -1.378 1.00 88.06 313 ASP A CA 1
ATOM 2345 C C . ASP A 1 313 ? 15.671 -6.202 -0.436 1.00 88.06 313 ASP A C 1
ATOM 2347 O O . ASP A 1 313 ? 15.465 -5.240 0.344 1.00 88.06 313 ASP A O 1
#

Secondary structure (DSSP, 8-state):
---SS---TT-EEEEE-B--SSSSS-----TTSSS-SSPBPB-TTS-B-EEEEE---PPSEEE---EEESSTTEEEEEEEEESS-EEEEEE-TT--EEEEEEE-SEEEEEEEEE-SS---STTEEEEEEEEE-SS-SSS--TTT-EE-B-TTS-B-EEEEEEEES-TTSPPPSEEEEEEEETTTEEEEEEEESGGGGGGBS-TTSSS--EEEETT-EEEEEETTTTTS-EEEEE--SSGGGPEEEEETTS----GGGG-TTT--EEETTEEEEES-GGGGT--TT-TT-----EEEESSTT-TT-EEEEEEE-

Radius of gyration: 28.18 Å; chains: 1; bounding box: 75×60×64 Å